Protein AF-A0AA97CRA5-F1 (afdb_monomer_lite)

Sequence (200 aa):
MSARRLAVLILLVALLAVSACGSSKLASIADEPRTAGTTIAAAGAASSSSETAAPDPTTSTPTSTSSSSAAPACGVDLDAAQVRHAMSNLDLMFDWKAEDGNYDPCARFSWASAVPENAAGRDYPTAVLLFVKGISARAAAKCAVPSEVTDSNANSVTVAYPITPEQRDMKVNVTYTLTDAGSITQDGDVPKPLLEAAGC

pLDDT: mean 75.97, std 23.51, range [33.06, 98.62]

InterPro domains:
  IPR025971 LppP/LprE lipoprotein [PF14041] (102-166)

Structure (mmCIF, N/CA/C/O backbone):
data_AF-A0AA97CRA5-F1
#
_entry.id   AF-A0AA97CRA5-F1
#
loop_
_atom_site.group_PDB
_atom_site.id
_atom_site.type_symbol
_atom_site.label_atom_id
_atom_site.label_alt_id
_atom_site.label_comp_id
_atom_site.label_asym_id
_atom_site.label_entity_id
_atom_site.label_seq_id
_atom_site.pdbx_PDB_ins_code
_atom_site.Cartn_x
_atom_site.Cartn_y
_atom_site.Cartn_z
_atom_site.occupancy
_atom_site.B_iso_or_equiv
_atom_site.auth_seq_id
_atom_site.auth_comp_id
_atom_site.auth_asym_id
_atom_site.auth_atom_id
_atom_site.pdbx_PDB_model_num
ATOM 1 N N . MET A 1 1 ? 28.685 21.899 -27.277 1.00 49.75 1 MET A N 1
ATOM 2 C CA . MET A 1 1 ? 27.802 22.300 -26.158 1.00 49.75 1 MET A CA 1
ATOM 3 C C . MET A 1 1 ? 27.166 23.632 -26.516 1.00 49.75 1 MET A C 1
ATOM 5 O O . MET A 1 1 ? 27.882 24.598 -26.722 1.00 49.75 1 MET A O 1
ATOM 9 N N . SER A 1 2 ? 25.851 23.638 -26.743 1.00 45.91 2 SER A N 1
ATOM 10 C CA . SER A 1 2 ? 25.139 24.758 -27.374 1.00 45.91 2 SER A CA 1
ATOM 11 C C . SER A 1 2 ? 24.727 25.820 -26.346 1.00 45.91 2 SER A C 1
ATOM 13 O O . SER A 1 2 ? 24.244 25.478 -25.265 1.00 45.91 2 SER A O 1
ATOM 15 N N . ALA A 1 3 ? 24.889 27.098 -26.709 1.00 50.38 3 ALA A N 1
ATOM 16 C CA . ALA A 1 3 ? 24.696 28.305 -25.891 1.00 50.38 3 ALA A CA 1
ATOM 17 C C . ALA A 1 3 ? 23.301 28.462 -25.245 1.00 50.38 3 ALA A C 1
ATOM 19 O O . ALA A 1 3 ? 23.093 29.334 -24.407 1.00 50.38 3 ALA A O 1
ATOM 20 N N . ARG A 1 4 ? 22.346 27.582 -25.569 1.00 45.28 4 ARG A N 1
ATOM 21 C CA . ARG A 1 4 ? 21.009 27.542 -24.957 1.00 45.28 4 ARG A CA 1
ATOM 22 C C . ARG A 1 4 ? 20.993 27.017 -23.516 1.00 45.28 4 ARG A C 1
ATOM 24 O O . ARG A 1 4 ? 20.025 27.260 -22.808 1.00 45.28 4 ARG A O 1
ATOM 31 N N . ARG A 1 5 ? 22.048 26.327 -23.059 1.00 48.66 5 ARG A N 1
ATOM 32 C CA . ARG A 1 5 ? 22.110 25.774 -21.689 1.00 48.66 5 ARG A CA 1
ATOM 33 C C . ARG A 1 5 ? 22.487 26.794 -20.606 1.00 48.66 5 ARG A C 1
ATOM 35 O O . ARG A 1 5 ? 22.281 26.503 -19.436 1.00 48.66 5 ARG A O 1
ATOM 42 N N . LEU A 1 6 ? 22.996 27.975 -20.971 1.00 46.44 6 LEU A N 1
ATOM 43 C CA . LEU A 1 6 ? 23.445 28.975 -19.990 1.00 46.44 6 LEU A CA 1
ATOM 44 C C . LEU A 1 6 ? 22.323 29.918 -19.510 1.00 46.44 6 LEU A C 1
ATOM 46 O O . LEU A 1 6 ? 22.397 30.439 -18.405 1.00 46.44 6 LEU A O 1
ATOM 50 N N . ALA A 1 7 ? 21.268 30.119 -20.308 1.00 47.69 7 ALA A N 1
ATOM 51 C CA . ALA A 1 7 ? 20.218 31.098 -20.002 1.00 47.69 7 ALA A CA 1
ATOM 52 C C . ALA A 1 7 ? 19.175 30.605 -18.979 1.00 47.69 7 ALA A C 1
ATOM 54 O O . ALA A 1 7 ? 18.585 31.412 -18.268 1.00 47.69 7 ALA A O 1
ATOM 55 N N . VAL A 1 8 ? 18.961 29.291 -18.862 1.00 49.38 8 VAL A N 1
ATOM 56 C CA . VAL A 1 8 ? 17.949 28.736 -17.939 1.00 49.38 8 VAL A CA 1
ATOM 57 C C . VAL A 1 8 ? 18.456 28.705 -16.491 1.00 49.38 8 VAL A C 1
ATOM 59 O O . VAL A 1 8 ? 17.665 28.792 -15.557 1.00 49.38 8 VAL A O 1
ATOM 62 N N . LEU A 1 9 ? 19.777 28.670 -16.288 1.00 44.62 9 LEU A N 1
ATOM 63 C CA . LEU A 1 9 ? 20.374 28.580 -14.953 1.00 44.62 9 LEU A CA 1
ATOM 64 C C . LEU A 1 9 ? 20.321 29.903 -14.166 1.00 44.62 9 LEU A C 1
ATOM 66 O O . LEU A 1 9 ? 20.419 29.887 -12.944 1.00 44.62 9 LEU A O 1
ATOM 70 N N . ILE A 1 10 ? 20.119 31.040 -14.842 1.00 48.91 10 ILE A N 1
ATOM 71 C CA . ILE A 1 10 ? 20.039 32.362 -14.195 1.00 48.91 10 ILE A CA 1
ATOM 72 C C . ILE A 1 10 ? 18.623 32.648 -13.662 1.00 48.91 10 ILE A C 1
ATOM 74 O O . ILE A 1 10 ? 18.473 33.400 -12.703 1.00 48.91 10 ILE A O 1
ATOM 78 N N . LEU A 1 11 ? 17.580 32.003 -14.201 1.00 41.53 11 LEU A N 1
ATOM 79 C CA . LEU A 1 11 ? 16.202 32.247 -13.756 1.00 41.53 11 LEU A CA 1
ATOM 80 C C . LEU A 1 11 ? 15.837 31.510 -12.449 1.00 41.53 11 LEU A C 1
ATOM 82 O O . LEU A 1 11 ? 14.875 31.887 -11.789 1.00 41.53 11 LEU A O 1
ATOM 86 N N . LEU A 1 12 ? 16.603 30.488 -12.046 1.00 43.09 12 LEU A N 1
ATOM 87 C CA . LEU A 1 12 ? 16.281 29.650 -10.879 1.00 43.09 12 LEU A CA 1
ATOM 88 C C . LEU A 1 12 ? 16.889 30.137 -9.550 1.00 43.09 12 LEU A C 1
ATOM 90 O O . LEU A 1 12 ? 16.508 29.646 -8.494 1.00 43.09 12 LEU A O 1
ATOM 94 N N . VAL A 1 13 ? 17.794 31.122 -9.575 1.00 47.50 13 VAL A N 1
ATOM 95 C CA . VAL A 1 13 ? 18.471 31.635 -8.362 1.00 47.50 13 VAL A CA 1
ATOM 96 C C . VAL A 1 13 ? 17.731 32.831 -7.732 1.00 47.50 13 VAL A C 1
ATOM 98 O O . VAL A 1 13 ? 18.009 33.208 -6.598 1.00 47.50 13 VAL A O 1
ATOM 101 N N . ALA A 1 14 ? 16.730 33.404 -8.409 1.00 43.41 14 ALA A N 1
ATOM 102 C CA . ALA A 1 14 ? 16.063 34.636 -7.968 1.00 43.41 14 ALA A CA 1
ATOM 103 C C . ALA A 1 14 ? 14.795 34.447 -7.101 1.00 43.41 14 ALA A C 1
ATOM 105 O O . ALA A 1 14 ? 14.185 35.440 -6.716 1.00 43.41 14 ALA A O 1
ATOM 106 N N . LEU A 1 15 ? 14.388 33.216 -6.764 1.00 44.59 15 LEU A N 1
ATOM 107 C CA . LEU A 1 15 ? 13.142 32.951 -6.012 1.00 44.59 15 LEU A CA 1
ATOM 108 C C . LEU A 1 15 ? 13.344 32.464 -4.562 1.00 44.59 15 LEU A C 1
ATOM 110 O O . LEU A 1 15 ? 12.380 32.095 -3.902 1.00 44.59 15 LEU A O 1
ATOM 114 N N . LEU A 1 16 ? 14.571 32.509 -4.033 1.00 47.19 16 LEU A N 1
ATOM 115 C CA . LEU A 1 16 ? 14.928 31.976 -2.705 1.00 47.19 16 LEU A CA 1
ATOM 116 C C . LEU A 1 16 ? 15.010 33.017 -1.565 1.00 47.19 16 LEU A C 1
ATOM 118 O O . LEU A 1 16 ? 15.662 32.758 -0.558 1.00 47.19 16 LEU A O 1
ATOM 122 N N . ALA A 1 17 ? 14.371 34.189 -1.670 1.00 53.25 17 ALA A N 1
ATOM 123 C CA . ALA A 1 17 ? 14.590 35.269 -0.692 1.00 53.25 17 ALA A CA 1
ATOM 124 C C . ALA A 1 17 ? 13.333 36.008 -0.196 1.00 53.25 17 ALA A C 1
ATOM 126 O O . ALA A 1 17 ? 13.319 37.230 -0.188 1.00 53.25 17 ALA A O 1
ATOM 127 N N . VAL A 1 18 ? 12.300 35.298 0.266 1.00 52.72 18 VAL A N 1
ATOM 128 C CA . VAL A 1 18 ? 11.235 35.805 1.167 1.00 52.72 18 VAL A CA 1
ATOM 129 C C . VAL A 1 18 ? 10.703 34.541 1.864 1.00 52.72 18 VAL A C 1
ATOM 131 O O . VAL A 1 18 ? 10.288 33.629 1.170 1.00 52.72 18 VAL A O 1
ATOM 134 N N . SER A 1 19 ? 10.776 34.277 3.167 1.00 48.97 19 SER A N 1
ATOM 135 C CA . SER A 1 19 ? 10.510 35.095 4.349 1.00 48.97 19 SER A CA 1
ATOM 136 C C . SER A 1 19 ? 10.900 34.287 5.595 1.00 48.97 19 SER A C 1
ATOM 138 O O . SER A 1 19 ? 10.361 33.204 5.812 1.00 48.97 19 SER A O 1
ATOM 140 N N . ALA A 1 20 ? 11.768 34.827 6.449 1.00 39.94 20 ALA A N 1
ATOM 141 C CA . ALA A 1 20 ? 11.929 34.356 7.825 1.00 39.94 20 ALA A CA 1
ATOM 142 C C . ALA A 1 20 ? 12.240 35.553 8.731 1.00 39.94 20 ALA A C 1
ATOM 144 O O . ALA A 1 20 ? 13.379 35.815 9.104 1.00 39.94 20 ALA A O 1
ATOM 145 N N . CYS A 1 21 ? 11.198 36.322 9.037 1.00 42.97 21 CYS A N 1
ATOM 146 C CA . CYS A 1 21 ? 11.196 37.310 10.106 1.00 42.97 21 CYS A CA 1
ATOM 147 C C . CYS A 1 21 ? 9.894 37.102 10.879 1.00 42.97 21 CYS A C 1
ATOM 149 O O . CYS A 1 21 ? 8.818 37.156 10.286 1.00 42.97 21 CYS A O 1
ATOM 151 N N . GLY A 1 22 ? 9.986 36.794 12.170 1.00 35.19 22 GLY A N 1
ATOM 152 C CA . GLY A 1 22 ? 8.804 36.502 12.974 1.00 35.19 22 GLY A CA 1
ATOM 153 C C . GLY A 1 22 ? 9.129 35.953 14.352 1.00 35.19 22 GLY A C 1
ATOM 154 O O . GLY A 1 22 ? 8.715 34.855 14.699 1.00 35.19 22 GLY A O 1
ATOM 155 N N . SER A 1 23 ? 9.892 36.716 15.132 1.00 44.50 23 SER A N 1
ATOM 156 C CA . SER A 1 23 ? 10.053 36.508 16.569 1.00 44.50 23 SER A CA 1
ATOM 157 C C . SER A 1 23 ? 8.695 36.548 17.275 1.00 44.50 23 SER A C 1
ATOM 159 O O . SER A 1 23 ? 7.944 37.510 17.124 1.00 44.50 23 SER A O 1
ATOM 161 N N . SER A 1 24 ? 8.417 35.576 18.138 1.00 45.41 24 SER A N 1
ATOM 162 C CA . SER A 1 24 ? 7.560 35.792 19.304 1.00 45.41 24 SER A CA 1
ATOM 163 C C . SER A 1 24 ? 8.189 35.120 20.515 1.00 45.41 24 SER A C 1
ATOM 165 O O . SER A 1 24 ? 8.503 33.935 20.530 1.00 45.41 24 SER A O 1
ATOM 167 N N . LYS A 1 25 ? 8.458 35.984 21.486 1.00 41.94 25 LYS A N 1
ATOM 168 C CA . LYS A 1 25 ? 9.054 35.772 22.800 1.00 41.94 25 LYS A CA 1
ATOM 169 C C . LYS A 1 25 ? 7.910 35.814 23.820 1.00 41.94 25 LYS A C 1
ATOM 171 O O . LYS A 1 25 ? 6.917 36.477 23.534 1.00 41.94 25 LYS A O 1
ATOM 176 N N . LEU A 1 26 ? 8.165 35.263 25.016 1.00 38.28 26 LEU A N 1
ATOM 177 C CA . LEU A 1 26 ? 7.375 35.273 26.273 1.00 38.28 26 LEU A CA 1
ATOM 178 C C . LEU A 1 26 ? 6.573 33.978 26.487 1.00 38.28 26 LEU A C 1
ATOM 180 O O . LEU A 1 26 ? 5.901 33.525 25.577 1.00 38.28 26 LEU A O 1
ATOM 184 N N . ALA A 1 27 ? 6.551 33.336 27.654 1.00 35.72 27 ALA A N 1
ATOM 185 C CA . ALA A 1 27 ? 7.233 33.501 28.940 1.00 35.72 27 ALA A CA 1
ATOM 186 C C . ALA A 1 27 ? 6.999 32.177 29.712 1.00 35.72 27 ALA A C 1
ATOM 188 O O . ALA A 1 27 ? 5.946 31.569 29.570 1.00 35.72 27 ALA A O 1
ATOM 189 N N . SER A 1 28 ? 8.028 31.617 30.352 1.00 37.97 28 SER A N 1
ATOM 190 C CA . SER A 1 28 ? 8.161 31.533 31.819 1.00 37.97 28 SER A CA 1
ATOM 191 C C . SER A 1 28 ? 6.973 30.900 32.551 1.00 37.97 28 SER A C 1
ATOM 193 O O . SER A 1 28 ? 5.942 31.546 32.655 1.00 37.97 28 SER A O 1
ATOM 195 N N . ILE A 1 29 ? 7.188 29.730 33.164 1.00 41.28 29 ILE A N 1
ATOM 196 C CA . ILE A 1 29 ? 6.946 29.455 34.594 1.00 41.28 29 ILE A CA 1
ATOM 197 C C . ILE A 1 29 ? 7.838 28.256 34.964 1.00 41.28 29 ILE A C 1
ATOM 199 O O . ILE A 1 29 ? 7.726 27.175 34.390 1.00 41.28 29 ILE A O 1
ATOM 203 N N . ALA A 1 30 ? 8.769 28.500 35.882 1.00 42.00 30 ALA A N 1
ATOM 204 C CA . ALA A 1 30 ? 9.434 27.481 36.681 1.00 42.00 30 ALA A CA 1
ATOM 205 C C . ALA A 1 30 ? 8.468 27.003 37.775 1.00 42.00 30 ALA A C 1
ATOM 207 O O . ALA A 1 30 ? 7.715 27.840 38.261 1.00 42.00 30 ALA A O 1
ATOM 208 N N . ASP A 1 31 ? 8.489 25.717 38.136 1.00 33.06 31 ASP A N 1
ATOM 209 C CA . ASP A 1 31 ? 8.664 25.231 39.521 1.00 33.06 31 ASP A CA 1
ATOM 210 C C . ASP A 1 31 ? 8.489 23.695 39.571 1.00 33.06 31 ASP A C 1
ATOM 212 O O . ASP A 1 31 ? 7.422 23.155 39.290 1.00 33.06 31 ASP A O 1
ATOM 216 N N . GLU A 1 32 ? 9.550 22.987 39.943 1.00 39.00 32 GLU A N 1
ATOM 217 C CA . GLU A 1 32 ? 9.489 21.794 40.803 1.00 39.00 32 GLU A CA 1
ATOM 218 C C . GLU A 1 32 ? 9.947 22.299 42.193 1.00 39.00 32 GLU A C 1
ATOM 220 O O . GLU A 1 32 ? 10.780 23.213 42.184 1.00 39.00 32 GLU A O 1
ATOM 225 N N . PRO A 1 33 ? 9.572 21.729 43.370 1.00 49.28 33 PRO A N 1
ATOM 226 C CA . PRO A 1 33 ? 9.268 20.309 43.593 1.00 49.28 33 PRO A CA 1
ATOM 227 C C . PRO A 1 33 ? 8.233 19.974 44.718 1.00 49.28 33 PRO A C 1
ATOM 229 O O . PRO A 1 33 ? 7.775 20.814 45.485 1.00 49.28 33 PRO A O 1
ATOM 232 N N . ARG A 1 34 ? 8.047 18.657 44.929 1.00 34.41 34 ARG A N 1
ATOM 233 C CA . ARG A 1 34 ? 7.918 17.962 46.241 1.00 34.41 34 ARG A CA 1
ATOM 234 C C . ARG A 1 34 ? 6.547 17.866 46.969 1.00 34.41 34 ARG A C 1
ATOM 236 O O . ARG A 1 34 ? 6.071 18.814 47.579 1.00 34.41 34 ARG A O 1
ATOM 243 N N . THR A 1 35 ? 6.148 16.603 47.200 1.00 37.78 35 THR A N 1
ATOM 244 C CA . THR A 1 35 ? 5.865 15.960 48.521 1.00 37.78 35 THR A CA 1
ATOM 245 C C . THR A 1 35 ? 4.454 15.390 48.765 1.00 37.78 35 THR A C 1
ATOM 247 O O . THR A 1 35 ? 3.469 16.109 48.809 1.00 37.78 35 THR A O 1
ATOM 250 N N . ALA A 1 36 ? 4.478 14.094 49.113 1.00 39.16 36 ALA A N 1
ATOM 251 C CA . ALA A 1 36 ? 3.619 13.326 50.027 1.00 39.16 36 ALA A CA 1
ATOM 252 C C . ALA A 1 36 ? 2.168 12.968 49.657 1.00 39.16 36 ALA A C 1
ATOM 254 O O . ALA A 1 36 ? 1.252 13.772 49.740 1.00 39.16 36 ALA A O 1
ATOM 255 N N . GLY A 1 37 ? 1.974 11.648 49.540 1.00 37.47 37 GLY A N 1
ATOM 256 C CA . GLY A 1 37 ? 1.208 10.909 50.546 1.00 37.47 37 GLY A CA 1
ATOM 257 C C . GLY A 1 37 ? -0.212 10.523 50.148 1.00 37.47 37 GLY A C 1
ATOM 258 O O . GLY A 1 37 ? -1.089 11.371 50.055 1.00 37.47 37 GLY A O 1
ATOM 259 N N . THR A 1 38 ? -0.472 9.220 50.033 1.00 48.25 38 THR A N 1
ATOM 260 C CA . THR A 1 38 ? -1.308 8.472 50.996 1.00 48.25 38 THR A CA 1
ATOM 261 C C . THR A 1 38 ? -1.468 7.033 50.506 1.00 48.25 38 THR A C 1
ATOM 263 O O . THR A 1 38 ? -2.015 6.758 49.443 1.00 48.25 38 THR A O 1
ATOM 266 N N . THR A 1 39 ? -0.959 6.113 51.315 1.00 49.41 39 THR A N 1
ATOM 267 C CA . THR A 1 39 ? -1.264 4.684 51.325 1.00 49.41 39 THR A CA 1
ATOM 268 C C . THR A 1 39 ? -2.735 4.458 51.664 1.00 49.41 39 THR A C 1
ATOM 270 O O . THR A 1 39 ? -3.212 4.976 52.670 1.00 49.41 39 THR A O 1
ATOM 273 N N . ILE A 1 40 ? -3.419 3.584 50.922 1.00 55.41 40 ILE A N 1
ATOM 274 C CA . ILE A 1 40 ? -4.526 2.797 51.477 1.00 55.41 40 ILE A CA 1
ATOM 275 C C . ILE A 1 40 ? -4.353 1.358 50.997 1.00 55.41 40 ILE A C 1
ATOM 277 O O . ILE A 1 40 ? -4.445 1.062 49.808 1.00 55.41 40 ILE A O 1
ATOM 281 N N . ALA A 1 41 ? -4.057 0.477 51.947 1.00 42.41 41 ALA A N 1
ATOM 282 C CA . ALA A 1 41 ? -4.201 -0.959 51.796 1.00 42.41 41 ALA A CA 1
ATOM 283 C C . ALA A 1 41 ? -5.660 -1.338 52.081 1.00 42.41 41 ALA A C 1
ATOM 285 O O . ALA A 1 41 ? -6.248 -0.832 53.036 1.00 42.41 41 ALA A O 1
ATOM 286 N N . ALA A 1 42 ? -6.209 -2.281 51.318 1.00 43.31 42 ALA A N 1
ATOM 287 C CA . ALA A 1 42 ? -7.336 -3.092 51.759 1.00 43.31 42 ALA A CA 1
ATOM 288 C C . ALA A 1 42 ? -6.965 -4.564 51.567 1.00 43.31 42 ALA A C 1
ATOM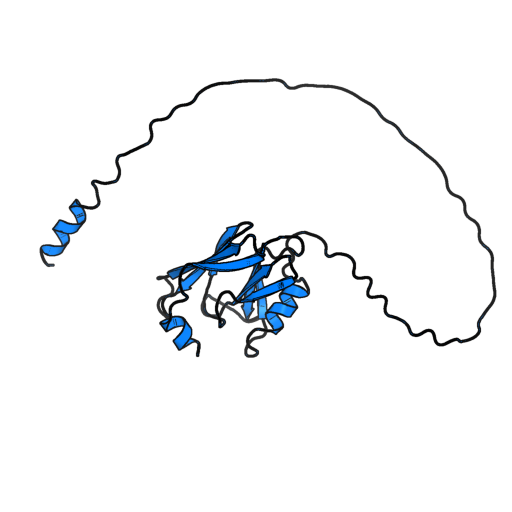 290 O O . ALA A 1 42 ? -6.670 -5.018 50.463 1.00 43.31 42 ALA A O 1
ATOM 291 N N . ALA A 1 43 ? -6.914 -5.263 52.694 1.00 41.31 43 ALA A N 1
ATOM 292 C CA . ALA A 1 43 ? -6.699 -6.688 52.822 1.00 41.31 43 ALA A CA 1
ATOM 293 C C . ALA A 1 43 ? -8.040 -7.442 52.845 1.00 41.31 43 ALA A C 1
ATOM 295 O O . ALA A 1 43 ? -9.057 -6.886 53.255 1.00 41.31 43 ALA A O 1
ATOM 296 N N . GLY A 1 44 ? -7.972 -8.740 52.534 1.00 34.06 44 GLY A N 1
ATOM 297 C CA . GLY A 1 44 ? -8.944 -9.763 52.941 1.00 34.06 44 GLY A CA 1
ATOM 298 C C . GLY A 1 44 ? -9.954 -10.155 51.857 1.00 34.06 44 GLY A C 1
ATOM 299 O O . GLY A 1 44 ? -10.416 -9.317 51.101 1.00 34.06 44 GLY A O 1
ATOM 300 N N . ALA A 1 45 ? -10.372 -11.409 51.723 1.00 37.19 45 ALA A N 1
ATOM 301 C CA . ALA A 1 45 ? -9.993 -12.648 52.389 1.00 37.19 45 ALA A CA 1
ATOM 302 C C . ALA A 1 45 ? -10.505 -13.817 51.526 1.00 37.19 45 ALA A C 1
ATOM 304 O O . ALA A 1 45 ? -11.460 -13.675 50.765 1.00 37.19 45 ALA A O 1
ATOM 305 N N . ALA A 1 46 ? -9.855 -14.968 51.665 1.00 47.22 46 ALA A N 1
ATOM 306 C CA . ALA A 1 46 ? -10.254 -16.232 51.069 1.00 47.22 46 ALA A CA 1
ATOM 307 C C . ALA A 1 46 ? -11.571 -16.774 51.655 1.00 47.22 46 ALA A C 1
ATOM 309 O O . ALA A 1 46 ? -11.904 -16.515 52.811 1.00 47.22 46 ALA A O 1
ATOM 310 N N . SER A 1 47 ? -12.247 -17.638 50.896 1.00 37.62 47 SER A N 1
ATOM 311 C CA . SER A 1 47 ? -12.997 -18.771 51.447 1.00 37.62 47 SER A CA 1
ATOM 312 C C . SER A 1 47 ? -13.041 -19.915 50.436 1.00 37.62 47 SER A C 1
ATOM 314 O O . SER A 1 47 ? -13.588 -19.788 49.344 1.00 37.62 47 SER A O 1
ATOM 316 N N . SER A 1 48 ? -12.424 -21.026 50.830 1.00 41.22 48 SER A N 1
ATOM 317 C CA . SER A 1 48 ? -12.613 -22.365 50.276 1.00 41.22 48 SER A CA 1
ATOM 318 C C . SER A 1 48 ? -13.952 -22.939 50.745 1.00 41.22 48 SER A C 1
ATOM 320 O O . SER A 1 48 ? -14.352 -22.665 51.876 1.00 41.22 48 SER A O 1
ATOM 322 N N . SER A 1 49 ? -14.571 -23.830 49.967 1.00 40.44 49 SER A N 1
ATOM 323 C CA . SER A 1 49 ? -14.763 -25.245 50.351 1.00 40.44 49 SER A CA 1
ATOM 324 C C . SER A 1 49 ? -15.561 -26.025 49.302 1.00 40.44 49 SER A C 1
ATOM 326 O O . SER A 1 49 ? -16.444 -25.498 48.634 1.00 40.44 49 SER A O 1
ATOM 328 N N . SER A 1 50 ? -15.166 -27.287 49.185 1.00 47.06 50 SER A N 1
ATOM 329 C CA . SER A 1 50 ? -15.597 -28.348 48.278 1.00 47.06 50 SER A CA 1
ATOM 330 C C . SER A 1 50 ? -16.994 -28.905 48.568 1.00 47.06 50 SER A C 1
ATOM 332 O O . SER A 1 50 ? -17.398 -28.939 49.725 1.00 47.06 50 SER A O 1
ATOM 334 N N . GLU A 1 51 ? -17.625 -29.523 47.562 1.00 43.75 51 GLU A N 1
ATOM 335 C CA . GLU A 1 51 ? -18.472 -30.711 47.763 1.00 43.75 51 GLU A CA 1
ATOM 336 C C . GLU A 1 51 ? -18.445 -31.628 46.517 1.00 43.75 51 GLU A C 1
ATOM 338 O O . GLU A 1 51 ? -18.130 -31.186 45.412 1.00 43.75 51 GLU A O 1
ATOM 343 N N . THR A 1 52 ? -18.685 -32.924 46.729 1.00 46.75 52 THR A N 1
ATOM 344 C CA . THR A 1 52 ? -18.214 -34.083 45.944 1.00 46.75 52 THR A CA 1
ATOM 345 C C . THR A 1 52 ? -19.370 -34.920 45.353 1.00 46.75 52 THR A C 1
ATOM 347 O O . THR A 1 52 ? -20.315 -35.204 46.076 1.00 46.75 52 THR A O 1
ATOM 350 N N . ALA A 1 53 ? -19.168 -35.429 44.115 1.00 42.12 53 ALA A N 1
ATOM 351 C CA . ALA A 1 53 ? -19.766 -36.605 43.411 1.00 42.12 53 ALA A CA 1
ATOM 352 C C . ALA A 1 53 ? -21.262 -36.550 42.977 1.00 42.12 53 ALA A C 1
ATOM 354 O O . ALA A 1 53 ? -22.080 -35.977 43.675 1.00 42.12 53 ALA A O 1
ATOM 355 N N . ALA A 1 54 ? -21.744 -37.128 41.855 1.00 45.34 54 ALA A N 1
ATOM 356 C CA . ALA A 1 54 ? -21.355 -38.306 41.045 1.00 45.34 54 ALA A CA 1
ATOM 357 C C . ALA A 1 54 ? -21.999 -38.250 39.597 1.00 45.34 54 ALA A C 1
ATOM 359 O O . ALA A 1 54 ? -22.609 -37.230 39.285 1.00 45.34 54 ALA A O 1
ATOM 360 N N . PRO A 1 55 ? -21.869 -39.269 38.701 1.00 51.09 55 PRO A N 1
ATOM 361 C CA . PRO A 1 55 ? -21.717 -39.102 37.235 1.00 51.09 55 PRO A CA 1
ATOM 362 C C . PRO A 1 55 ? -22.972 -39.212 36.326 1.00 51.09 55 PRO A C 1
ATOM 364 O O . PRO A 1 55 ? -23.978 -39.799 36.707 1.00 51.09 55 PRO A O 1
ATOM 367 N N . ASP A 1 56 ? -22.795 -38.678 35.101 1.00 46.53 56 ASP A N 1
ATOM 368 C CA . ASP A 1 56 ? -23.429 -38.893 33.772 1.00 46.53 56 ASP A CA 1
ATOM 369 C C . ASP A 1 56 ? -24.925 -39.257 33.639 1.00 46.53 56 ASP A C 1
ATOM 371 O O . ASP A 1 56 ? -25.397 -40.285 34.124 1.00 46.53 56 ASP A O 1
ATOM 375 N N . PRO A 1 57 ? -25.637 -38.526 32.761 1.00 45.12 57 PRO A N 1
ATOM 376 C CA . PRO A 1 57 ? -26.014 -39.173 31.503 1.00 45.12 57 PRO A CA 1
ATOM 377 C C . PRO A 1 57 ? -25.493 -38.439 30.262 1.00 45.12 57 PRO A C 1
ATOM 379 O O . PRO A 1 57 ? -25.679 -37.235 30.071 1.00 45.12 57 PRO A O 1
ATOM 382 N N . THR A 1 58 ? -24.914 -39.239 29.373 1.00 54.84 58 THR A N 1
ATOM 383 C CA . THR A 1 58 ? -24.345 -38.876 28.079 1.00 54.84 58 THR A CA 1
ATOM 384 C C . THR A 1 58 ? -25.392 -38.168 27.222 1.00 54.84 58 THR A C 1
ATOM 386 O O . THR A 1 58 ? -26.245 -38.789 26.593 1.00 54.84 58 THR A O 1
ATOM 389 N N . THR A 1 59 ? -25.318 -36.843 27.192 1.00 46.31 59 THR A N 1
ATOM 390 C CA . THR A 1 59 ? -25.989 -36.017 26.192 1.00 46.31 59 THR A CA 1
ATOM 391 C C . THR A 1 59 ? -24.884 -35.432 25.336 1.00 46.31 59 THR A C 1
ATOM 393 O O . THR A 1 59 ? -24.023 -34.716 25.840 1.00 46.31 59 THR A O 1
ATOM 396 N N . SER A 1 60 ? -24.860 -35.789 24.053 1.00 50.91 60 SER A N 1
ATOM 397 C CA . SER A 1 60 ? -23.956 -35.197 23.073 1.00 50.91 60 SER A CA 1
ATOM 398 C C . SER A 1 60 ? -24.295 -33.716 22.922 1.00 50.91 60 SER A C 1
ATOM 400 O O . SER A 1 60 ? -25.094 -33.326 22.075 1.00 50.91 60 SER A O 1
ATOM 402 N N . THR A 1 61 ? -23.719 -32.887 23.785 1.00 46.44 61 THR A N 1
ATOM 403 C CA . THR A 1 61 ? -23.710 -31.442 23.621 1.00 46.44 61 THR A CA 1
ATOM 404 C C . THR A 1 61 ? -22.958 -31.173 22.322 1.00 46.44 61 THR A C 1
ATOM 406 O O . THR A 1 61 ? -21.808 -31.609 22.206 1.00 46.44 61 THR A O 1
ATOM 409 N N . PRO A 1 62 ? -23.548 -30.500 21.319 1.00 49.03 62 PRO A N 1
ATOM 410 C CA . PRO A 1 62 ? -22.727 -29.937 20.268 1.00 49.03 62 PRO A CA 1
ATOM 411 C C . PRO A 1 62 ? -21.734 -29.024 20.980 1.00 49.03 62 PRO A C 1
ATOM 413 O O . PRO A 1 62 ? -22.133 -28.081 21.665 1.00 49.03 62 PRO A O 1
ATOM 416 N N . THR A 1 63 ? -20.445 -29.337 20.876 1.00 39.66 63 THR A N 1
ATOM 417 C CA . THR A 1 63 ? -19.394 -28.376 21.174 1.00 39.66 63 THR A CA 1
ATOM 418 C C . THR A 1 63 ? -19.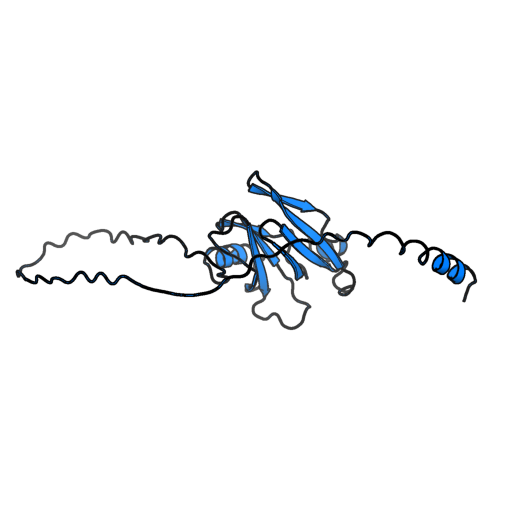586 -27.257 20.165 1.00 39.66 63 THR A C 1
ATOM 420 O O . THR A 1 63 ? -19.013 -27.262 19.079 1.00 39.66 63 THR A O 1
ATOM 423 N N . SER A 1 64 ? -20.462 -26.311 20.495 1.00 50.25 64 SER A N 1
ATOM 424 C CA . SER A 1 64 ? -20.352 -24.963 19.992 1.00 50.25 64 SER A CA 1
ATOM 425 C C . SER A 1 64 ? -18.970 -24.544 20.440 1.00 50.25 64 SER A C 1
ATOM 427 O O . SER A 1 64 ? -18.749 -24.260 21.618 1.00 50.25 64 SER A O 1
ATOM 429 N N . THR A 1 65 ? -18.009 -24.619 19.522 1.00 44.59 65 THR A N 1
ATOM 430 C CA . THR A 1 65 ? -16.772 -23.870 19.633 1.00 44.59 65 THR A CA 1
ATOM 431 C C . THR A 1 65 ? -17.233 -22.436 19.792 1.00 44.59 65 THR A C 1
ATOM 433 O O . THR A 1 65 ? -17.574 -21.763 18.822 1.00 44.59 65 THR A O 1
ATOM 436 N N . SER A 1 66 ? -17.361 -22.007 21.044 1.00 47.97 66 SER A N 1
ATOM 437 C CA . SER A 1 66 ? -17.445 -20.612 21.399 1.00 47.97 66 SER A CA 1
ATOM 438 C C . SER A 1 66 ? -16.121 -20.049 20.932 1.00 47.97 66 SER A C 1
ATOM 440 O O . SER A 1 66 ? -15.132 -20.059 21.663 1.00 47.97 66 SER A O 1
ATOM 442 N N . SER A 1 67 ? -16.086 -19.627 19.670 1.00 52.72 67 SER A N 1
ATOM 443 C CA . SER A 1 67 ? -15.146 -18.640 19.187 1.00 52.72 67 SER A CA 1
ATOM 444 C C . SER A 1 67 ? -15.419 -17.426 20.053 1.00 52.72 67 SER A C 1
ATOM 446 O O . SER A 1 67 ? -16.263 -16.590 19.738 1.00 52.72 67 SER A O 1
ATOM 448 N N . SER A 1 68 ? -14.793 -17.405 21.229 1.00 44.53 68 SER A N 1
ATOM 449 C CA . SER A 1 68 ? -14.701 -16.224 22.052 1.00 44.53 68 SER A CA 1
ATOM 450 C C . SER A 1 68 ? -13.924 -15.257 21.183 1.00 44.53 68 SER A C 1
ATOM 452 O O . SER A 1 68 ? -12.701 -15.333 21.082 1.00 44.53 68 SER A O 1
ATOM 454 N N . SER A 1 69 ? -14.665 -14.450 20.427 1.00 56.28 69 SER A N 1
ATOM 455 C CA . SER A 1 69 ? -14.133 -13.351 19.647 1.00 56.28 69 SER A CA 1
ATOM 456 C C . SER A 1 69 ? -13.690 -12.315 20.666 1.00 56.28 69 SER A C 1
ATOM 458 O O . SER A 1 69 ? -14.388 -11.333 20.915 1.00 56.28 69 SER A O 1
ATOM 460 N N . ALA A 1 70 ? -12.567 -12.591 21.330 1.00 68.50 70 ALA A N 1
ATOM 461 C CA . ALA A 1 70 ? -11.860 -11.598 22.104 1.00 68.50 70 ALA A CA 1
ATOM 462 C C . ALA A 1 70 ? -11.660 -10.400 21.176 1.00 68.50 70 ALA A C 1
ATOM 464 O O . ALA A 1 70 ? -11.251 -10.565 20.023 1.00 68.50 70 ALA A O 1
ATOM 465 N N . ALA A 1 71 ? -12.037 -9.213 21.651 1.00 71.44 71 ALA A N 1
ATOM 466 C CA . ALA A 1 71 ? -11.787 -7.997 20.900 1.00 71.44 71 ALA A CA 1
ATOM 467 C C . ALA A 1 71 ? -10.288 -7.947 20.554 1.00 71.44 71 ALA A C 1
ATOM 469 O O . ALA A 1 71 ? -9.468 -8.279 21.419 1.00 71.44 71 ALA A O 1
ATOM 470 N N . PRO A 1 72 ? -9.924 -7.598 19.309 1.00 77.31 72 PRO A N 1
ATOM 471 C CA . PRO A 1 72 ? -8.524 -7.533 18.931 1.00 77.31 72 PRO A CA 1
ATOM 472 C C . PRO A 1 72 ? -7.803 -6.518 19.823 1.00 77.31 72 PRO A C 1
ATOM 474 O O . PRO A 1 72 ? -8.354 -5.467 20.158 1.00 77.31 72 PRO A O 1
ATOM 477 N N . ALA A 1 73 ? -6.581 -6.853 20.235 1.00 87.06 73 ALA A N 1
ATOM 478 C CA . ALA A 1 73 ? -5.736 -5.914 20.955 1.00 87.06 73 ALA A CA 1
ATOM 479 C C . ALA A 1 73 ? -5.344 -4.770 20.011 1.00 87.06 73 ALA A C 1
ATOM 481 O O . ALA A 1 73 ? -4.978 -5.016 18.865 1.00 87.06 73 ALA A O 1
ATOM 482 N N . CYS A 1 74 ? -5.439 -3.531 20.489 1.00 93.06 74 CYS A N 1
ATOM 483 C CA . CYS A 1 74 ? -4.994 -2.369 19.726 1.00 93.06 74 CYS A CA 1
ATOM 484 C C . CYS A 1 74 ? -3.465 -2.305 19.676 1.00 93.06 74 CYS A C 1
ATOM 486 O O . CYS A 1 74 ? -2.797 -2.653 20.654 1.00 93.06 74 CYS A O 1
ATOM 488 N N . GLY A 1 75 ? -2.931 -1.791 18.572 1.00 93.56 75 GLY A N 1
ATOM 489 C CA . GLY A 1 75 ? -1.497 -1.679 18.322 1.00 93.56 75 GLY A CA 1
ATOM 490 C C . GLY A 1 75 ? -1.088 -2.306 16.993 1.00 93.56 75 GLY A C 1
ATOM 491 O O . GLY A 1 75 ? -1.887 -2.965 16.333 1.00 93.56 75 GLY A O 1
ATOM 492 N N . VAL A 1 76 ? 0.165 -2.071 16.598 1.00 96.19 76 VAL A N 1
ATOM 493 C CA . VAL A 1 76 ? 0.685 -2.569 15.319 1.00 96.19 76 VAL A CA 1
ATOM 494 C C . VAL A 1 76 ? 0.834 -4.092 15.360 1.00 96.19 76 VAL A C 1
ATOM 496 O O . VAL A 1 76 ? 1.552 -4.610 16.214 1.00 96.19 76 VAL A O 1
ATOM 499 N N . ASP A 1 77 ? 0.181 -4.789 14.429 1.00 95.94 77 ASP A N 1
ATOM 500 C CA . ASP A 1 77 ? 0.189 -6.255 14.318 1.00 95.94 77 ASP A CA 1
ATOM 501 C C . ASP A 1 77 ? 0.141 -6.715 12.848 1.00 95.94 77 ASP A C 1
ATOM 503 O O . ASP A 1 77 ? -0.921 -6.968 12.280 1.00 95.94 77 ASP A O 1
ATOM 507 N N . LEU A 1 78 ? 1.302 -6.847 12.207 1.00 95.50 78 LEU A N 1
ATOM 508 C CA . LEU A 1 78 ? 1.381 -7.297 10.811 1.00 95.50 78 LEU A C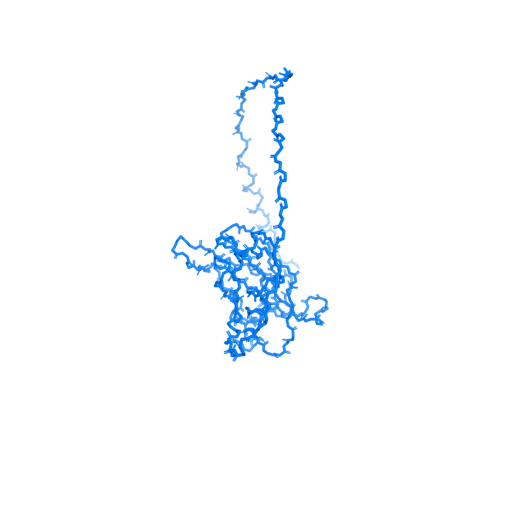A 1
ATOM 509 C C . LEU A 1 78 ? 1.035 -8.789 10.620 1.00 95.50 78 LEU A C 1
ATOM 511 O O . LEU A 1 78 ? 0.748 -9.203 9.497 1.00 95.50 78 LEU A O 1
ATOM 515 N N . ASP A 1 79 ? 0.994 -9.583 11.696 1.00 94.62 79 ASP A N 1
ATOM 516 C CA . ASP A 1 79 ? 0.631 -11.008 11.669 1.00 94.62 79 ASP A CA 1
ATOM 517 C C . ASP A 1 79 ? -0.879 -11.245 11.872 1.00 94.62 79 ASP A C 1
ATOM 519 O O . ASP A 1 79 ? -1.379 -12.384 11.786 1.00 94.62 79 ASP A O 1
ATOM 523 N N . ALA A 1 80 ? -1.632 -10.163 12.101 1.00 93.69 80 ALA A N 1
ATOM 524 C CA . ALA A 1 80 ? -3.068 -10.186 12.301 1.00 93.69 80 ALA A 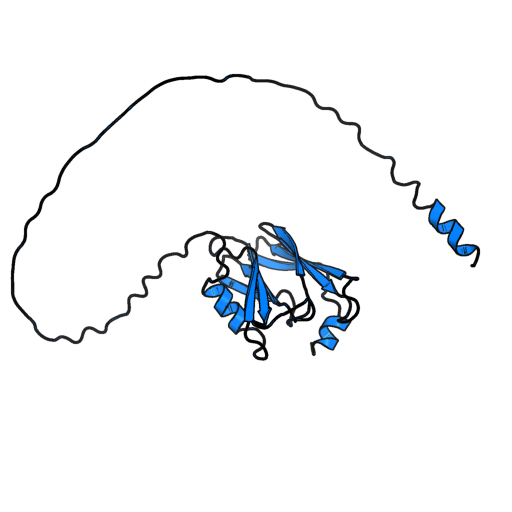CA 1
ATOM 525 C C . ALA A 1 80 ? -3.790 -10.979 11.203 1.00 93.69 80 ALA A C 1
ATOM 527 O O . ALA A 1 80 ? -3.453 -10.948 10.014 1.00 93.69 80 ALA A O 1
ATOM 528 N N . ALA A 1 81 ? -4.857 -11.678 11.599 1.00 93.38 81 ALA A N 1
ATOM 529 C CA . ALA A 1 81 ? -5.641 -12.508 10.686 1.00 93.38 81 ALA A CA 1
ATOM 530 C C . ALA A 1 81 ? -6.181 -11.716 9.484 1.00 93.38 81 ALA A C 1
ATOM 532 O O . ALA A 1 81 ? -6.264 -12.256 8.386 1.00 93.38 81 ALA A O 1
ATOM 533 N N . GLN A 1 82 ? -6.510 -10.439 9.674 1.00 94.94 82 GLN A N 1
ATOM 534 C CA . GLN A 1 82 ? -6.994 -9.550 8.623 1.00 94.94 82 GLN A CA 1
ATOM 535 C C . GLN A 1 82 ? -5.906 -9.205 7.603 1.00 94.94 82 GLN A C 1
ATOM 537 O O . GLN A 1 82 ? -6.210 -9.165 6.413 1.00 94.94 82 GLN A O 1
ATOM 542 N N . VAL A 1 83 ? -4.653 -9.012 8.032 1.00 95.69 83 VAL A N 1
ATOM 543 C CA . VAL A 1 83 ? -3.525 -8.782 7.114 1.00 95.69 83 VAL A CA 1
ATOM 544 C C . VAL A 1 83 ? -3.284 -10.034 6.280 1.00 95.69 83 VAL A C 1
ATOM 546 O O . VAL A 1 83 ? -3.271 -9.967 5.053 1.00 95.69 83 VAL A O 1
ATOM 549 N N . ARG A 1 84 ? -3.226 -11.205 6.924 1.00 94.12 84 ARG A N 1
ATOM 550 C CA . ARG A 1 84 ? -3.096 -12.500 6.233 1.00 94.12 84 ARG A CA 1
ATOM 551 C C . ARG A 1 84 ? -4.249 -12.771 5.272 1.00 94.12 84 ARG A C 1
ATOM 553 O O . ARG A 1 84 ? -4.026 -13.216 4.150 1.00 94.12 84 ARG A O 1
ATOM 560 N N . HIS A 1 85 ? -5.477 -12.465 5.681 1.00 94.44 85 HIS A N 1
ATOM 561 C CA . HIS A 1 85 ? -6.640 -12.607 4.815 1.00 94.44 85 HIS A CA 1
ATOM 562 C C . HIS A 1 85 ? -6.570 -11.661 3.608 1.00 94.44 85 HIS A C 1
ATOM 564 O O . HIS A 1 85 ? -6.804 -12.092 2.481 1.00 94.44 85 HIS A O 1
ATOM 570 N N . ALA A 1 86 ? -6.192 -10.396 3.808 1.00 94.50 86 ALA A N 1
ATOM 571 C CA . ALA A 1 86 ? -6.006 -9.449 2.713 1.00 94.50 86 ALA A CA 1
ATOM 572 C C . ALA A 1 86 ? -4.928 -9.919 1.722 1.00 94.50 86 ALA A C 1
ATOM 574 O O . ALA A 1 86 ? -5.150 -9.848 0.516 1.00 94.50 86 ALA A O 1
ATOM 575 N N . MET A 1 87 ? -3.813 -10.464 2.218 1.00 93.62 87 MET A N 1
ATOM 576 C CA . MET A 1 87 ? -2.758 -11.045 1.382 1.00 93.62 87 MET A CA 1
ATOM 577 C C . MET A 1 87 ? -3.229 -12.281 0.612 1.00 93.62 87 MET A C 1
ATOM 579 O O . MET A 1 87 ? -2.885 -12.429 -0.551 1.00 93.62 87 MET A O 1
ATOM 583 N N . SER A 1 88 ? -4.076 -13.131 1.202 1.00 90.62 88 SER A N 1
ATOM 584 C CA . SER A 1 88 ? -4.634 -14.300 0.498 1.00 90.62 88 SER A CA 1
ATOM 585 C C . SER A 1 88 ? -5.541 -13.944 -0.689 1.00 90.62 88 SER A C 1
ATOM 587 O O . SER A 1 88 ? -5.812 -14.798 -1.527 1.00 90.62 88 SER A O 1
ATOM 589 N N . ASN A 1 89 ? -5.997 -12.688 -0.763 1.00 89.56 89 ASN A N 1
ATOM 590 C CA . ASN A 1 89 ? -6.766 -12.155 -1.888 1.00 89.56 89 ASN A CA 1
ATOM 591 C C . ASN A 1 89 ? -5.882 -11.475 -2.951 1.00 89.56 89 ASN A C 1
ATOM 593 O O . ASN A 1 89 ? -6.412 -10.985 -3.951 1.00 89.56 89 ASN A O 1
ATOM 597 N N . LEU A 1 90 ? -4.565 -11.390 -2.730 1.00 87.62 90 LEU A N 1
ATOM 598 C CA . LEU A 1 90 ? -3.610 -10.977 -3.756 1.00 87.62 90 LEU A CA 1
ATOM 599 C C . LEU A 1 90 ? -3.438 -12.089 -4.798 1.00 87.62 90 LEU A C 1
ATOM 601 O O . LEU A 1 90 ? -3.987 -13.184 -4.680 1.00 87.62 90 LEU A O 1
ATOM 605 N N . ASP A 1 91 ? -2.686 -11.780 -5.849 1.00 78.06 91 ASP A N 1
ATOM 606 C CA . ASP A 1 91 ? -2.390 -12.732 -6.912 1.00 78.06 91 ASP A CA 1
ATOM 607 C C . ASP A 1 91 ? -1.731 -14.021 -6.370 1.00 78.06 91 ASP A C 1
ATOM 609 O O . ASP A 1 91 ? -0.840 -13.965 -5.518 1.00 78.06 91 ASP A O 1
ATOM 613 N N . LEU A 1 92 ? -2.180 -15.177 -6.879 1.00 72.31 92 LEU A N 1
ATOM 614 C CA . LEU A 1 92 ? -1.786 -16.517 -6.420 1.00 72.31 92 LEU A CA 1
ATOM 615 C C . LEU A 1 92 ? -0.399 -16.968 -6.911 1.00 72.31 92 LEU A C 1
ATOM 617 O O . LEU A 1 92 ? 0.029 -18.071 -6.578 1.00 72.31 92 LEU A O 1
ATOM 621 N N . MET A 1 93 ? 0.297 -16.174 -7.730 1.00 79.06 93 MET A N 1
ATOM 622 C CA . MET A 1 93 ? 1.627 -16.522 -8.238 1.00 79.06 93 MET A CA 1
ATOM 623 C C . MET A 1 93 ? 2.711 -16.485 -7.158 1.00 79.06 93 MET A C 1
ATOM 625 O O . MET A 1 93 ? 3.787 -17.047 -7.373 1.00 79.06 93 MET A O 1
ATOM 629 N N . PHE A 1 94 ? 2.452 -15.837 -6.021 1.00 85.06 94 PHE A N 1
ATOM 630 C CA . PHE A 1 94 ? 3.414 -15.689 -4.936 1.00 85.06 94 PHE A CA 1
ATOM 631 C C . PHE A 1 94 ? 2.810 -16.114 -3.604 1.00 85.06 94 PHE A C 1
ATOM 633 O O . PHE A 1 94 ? 1.663 -15.793 -3.294 1.00 85.06 94 PHE A O 1
ATOM 640 N N . ASP A 1 95 ? 3.627 -16.764 -2.782 1.00 91.25 95 ASP A N 1
ATOM 641 C CA . ASP A 1 95 ? 3.377 -16.830 -1.349 1.00 91.25 95 ASP A CA 1
ATOM 642 C C . ASP A 1 95 ? 3.749 -15.467 -0.761 1.00 91.25 95 ASP A C 1
ATOM 644 O O . ASP A 1 95 ? 4.888 -15.023 -0.893 1.00 91.25 95 ASP A O 1
ATOM 648 N N . TRP A 1 96 ? 2.780 -14.766 -0.179 1.00 93.81 96 TRP A N 1
ATOM 649 C CA . TRP A 1 96 ? 2.958 -13.407 0.330 1.00 93.81 96 TRP A CA 1
ATOM 650 C C . TRP A 1 96 ? 3.266 -13.407 1.826 1.00 93.81 96 TRP A C 1
ATOM 652 O O . TRP A 1 96 ? 2.627 -14.117 2.601 1.00 93.81 96 TRP A O 1
ATOM 662 N N . LYS A 1 97 ? 4.165 -12.516 2.245 1.00 94.75 97 LYS A N 1
ATOM 663 C CA . LYS A 1 97 ? 4.375 -12.143 3.647 1.00 94.75 97 LYS A CA 1
ATOM 664 C C . LYS A 1 97 ? 4.226 -10.642 3.825 1.00 94.75 97 LYS A C 1
ATOM 666 O O . LYS A 1 97 ? 4.543 -9.876 2.913 1.00 94.75 97 LYS A O 1
ATOM 671 N N . ALA A 1 98 ? 3.798 -10.228 5.013 1.00 95.44 98 ALA A N 1
ATOM 672 C CA . ALA A 1 98 ? 3.882 -8.830 5.399 1.00 95.44 98 ALA A CA 1
ATOM 673 C C . ALA A 1 98 ? 5.360 -8.443 5.570 1.00 95.44 98 ALA A C 1
ATOM 675 O O . ALA A 1 98 ? 6.160 -9.234 6.074 1.00 95.44 98 ALA A O 1
ATOM 676 N N . GLU A 1 99 ? 5.726 -7.247 5.122 1.00 94.00 99 GLU A N 1
ATOM 677 C CA . GLU A 1 99 ? 7.100 -6.739 5.205 1.00 94.00 99 GLU A CA 1
ATOM 678 C C . GLU A 1 99 ? 7.199 -5.536 6.139 1.00 94.00 99 GLU A C 1
ATOM 680 O O . GLU A 1 99 ? 8.069 -5.496 7.005 1.00 94.00 99 GLU A O 1
ATOM 685 N N . ASP A 1 100 ? 6.302 -4.572 5.965 1.00 95.50 100 ASP A N 1
ATOM 686 C CA . ASP A 1 100 ? 6.278 -3.324 6.713 1.00 95.50 100 ASP A CA 1
ATOM 687 C C . ASP A 1 100 ? 4.833 -2.838 6.868 1.00 95.50 100 ASP A C 1
ATOM 689 O O . ASP A 1 100 ? 3.901 -3.354 6.243 1.00 95.50 100 ASP A O 1
ATOM 693 N N . GLY A 1 101 ? 4.628 -1.844 7.719 1.00 96.62 101 GLY A N 1
ATOM 694 C CA . GLY A 1 101 ? 3.342 -1.201 7.892 1.00 96.62 101 GLY A CA 1
ATOM 695 C C . GLY A 1 101 ? 3.046 -0.796 9.317 1.00 96.62 101 GLY A C 1
ATOM 696 O O . GLY A 1 101 ? 3.827 -0.969 10.250 1.00 96.62 101 GLY A O 1
ATOM 697 N N . ASN A 1 102 ? 1.847 -0.260 9.478 1.00 97.12 102 ASN A N 1
ATOM 698 C CA . ASN A 1 102 ? 1.305 0.157 10.758 1.00 97.12 102 ASN A CA 1
ATOM 699 C C . ASN A 1 102 ? -0.098 -0.412 10.989 1.00 97.12 102 ASN A C 1
ATOM 701 O O . ASN A 1 102 ? -0.889 0.223 11.688 1.00 97.12 102 ASN A O 1
ATOM 705 N N . TYR A 1 103 ? -0.425 -1.557 10.369 1.00 97.62 103 TYR A N 1
ATOM 706 C CA . TYR A 1 103 ? -1.720 -2.206 10.551 1.00 97.62 103 TYR A CA 1
ATOM 707 C C . TYR A 1 103 ? -2.048 -2.288 12.039 1.00 97.62 103 TYR A C 1
ATOM 709 O O . TYR A 1 103 ? -1.330 -2.923 12.803 1.00 97.62 103 TYR A O 1
ATOM 717 N N . ASP A 1 104 ? -3.146 -1.648 12.420 1.00 96.69 104 ASP A N 1
ATOM 718 C CA . ASP A 1 104 ? -3.689 -1.649 13.770 1.00 96.69 104 ASP A CA 1
ATOM 719 C C . ASP A 1 104 ? -5.202 -1.884 13.655 1.00 96.69 104 ASP A C 1
ATOM 721 O O . ASP A 1 104 ? -5.885 -1.123 12.948 1.00 96.69 104 ASP A O 1
ATOM 725 N N . PRO A 1 105 ? -5.744 -2.926 14.314 1.00 95.38 105 PRO A N 1
ATOM 726 C CA . PRO A 1 105 ? -7.162 -3.260 14.246 1.00 95.38 105 PRO A CA 1
ATOM 727 C C . PRO A 1 105 ? -8.070 -2.175 14.850 1.00 95.38 105 PRO A C 1
ATOM 729 O O . PRO A 1 105 ? -9.258 -2.119 14.534 1.00 95.38 105 PRO A O 1
ATOM 732 N N . CYS A 1 106 ? -7.529 -1.303 15.702 1.00 94.94 106 CYS A N 1
ATOM 733 C CA . CYS A 1 106 ? -8.245 -0.198 16.330 1.00 94.94 106 CYS A CA 1
ATOM 734 C C . CYS A 1 106 ? -8.057 1.137 15.598 1.00 94.94 106 CYS A C 1
ATOM 736 O O . CYS A 1 106 ? -8.803 2.088 15.853 1.00 94.94 106 CYS A O 1
ATOM 738 N N . ALA A 1 107 ? -7.084 1.233 14.688 1.00 95.50 107 ALA A N 1
ATOM 739 C CA . ALA A 1 107 ? -6.852 2.453 13.936 1.00 95.50 107 ALA A CA 1
ATOM 740 C C . ALA A 1 107 ? -7.958 2.685 12.904 1.00 95.50 107 ALA A C 1
ATOM 742 O O . ALA A 1 107 ? -8.464 1.775 12.240 1.00 95.50 107 ALA A O 1
ATOM 743 N N . ARG A 1 108 ? -8.328 3.958 12.733 1.00 95.38 108 ARG A N 1
ATOM 744 C CA . ARG A 1 108 ? -9.323 4.355 11.731 1.00 95.38 108 ARG A CA 1
ATOM 745 C C . ARG A 1 108 ? -8.810 4.086 10.312 1.00 95.38 108 ARG A C 1
ATOM 747 O O . ARG A 1 108 ? -9.593 3.660 9.463 1.0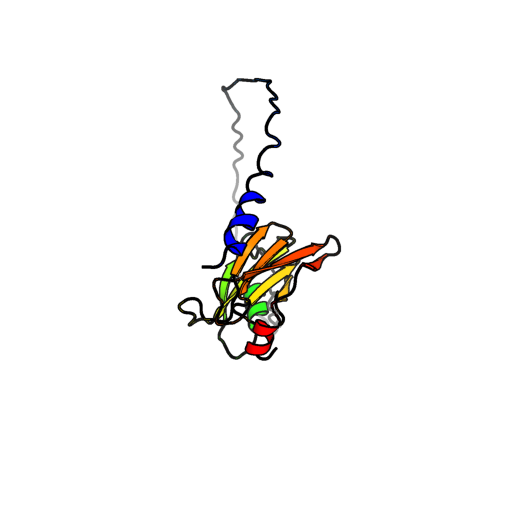0 95.38 108 ARG A O 1
ATOM 754 N N . PHE A 1 109 ? -7.516 4.308 10.096 1.00 97.69 109 PHE A N 1
ATOM 755 C CA . PHE A 1 109 ? -6.777 3.991 8.884 1.00 97.69 109 PHE A CA 1
ATOM 756 C C . PHE A 1 109 ? -5.437 3.374 9.266 1.00 97.69 109 PHE A C 1
ATOM 758 O O . PHE A 1 109 ? -4.781 3.856 10.189 1.00 97.69 109 PHE A O 1
ATOM 765 N N . SER A 1 110 ? -5.036 2.335 8.554 1.00 97.94 110 SER A N 1
ATOM 766 C CA . SER A 1 110 ? -3.723 1.719 8.696 1.00 97.94 110 SER A CA 1
ATOM 767 C C . SER A 1 110 ? -3.339 1.014 7.398 1.00 97.94 110 SER A C 1
ATOM 769 O O . SER A 1 110 ? -4.150 0.918 6.473 1.00 97.94 110 SER A O 1
ATOM 771 N N . TRP A 1 111 ? -2.098 0.561 7.280 1.00 98.06 111 TRP A N 1
ATOM 772 C CA . TRP A 1 111 ? -1.609 -0.097 6.075 1.00 98.06 111 TRP A CA 1
ATOM 773 C C . TRP A 1 111 ? -0.601 -1.199 6.386 1.00 98.06 111 TRP A C 1
ATOM 775 O O . TRP A 1 111 ? 0.003 -1.225 7.457 1.00 98.06 111 TRP A O 1
ATOM 785 N N . ALA A 1 112 ? -0.419 -2.098 5.426 1.00 97.81 112 ALA A N 1
ATOM 786 C CA . ALA A 1 112 ? 0.658 -3.079 5.419 1.00 97.81 112 ALA A CA 1
ATOM 787 C C . ALA A 1 112 ? 1.197 -3.243 3.996 1.00 97.81 112 ALA A C 1
ATOM 789 O O . ALA A 1 112 ? 0.416 -3.257 3.043 1.00 97.81 112 ALA A O 1
ATOM 790 N N . SER A 1 113 ? 2.511 -3.361 3.833 1.00 95.81 113 SER A N 1
ATOM 791 C CA . SER A 1 113 ? 3.113 -3.853 2.599 1.00 95.81 113 SER A CA 1
ATOM 792 C C . SER A 1 113 ? 3.240 -5.369 2.662 1.00 95.81 113 SER A C 1
ATOM 794 O O . SER A 1 113 ? 3.541 -5.954 3.703 1.00 95.81 113 SER A O 1
ATOM 796 N N . ALA A 1 114 ? 3.005 -6.003 1.523 1.00 95.06 114 ALA A N 1
ATOM 797 C CA . ALA A 1 114 ? 3.201 -7.420 1.321 1.00 95.06 114 ALA A CA 1
ATOM 798 C C . ALA A 1 114 ? 4.166 -7.644 0.160 1.00 95.06 114 ALA A C 1
ATOM 800 O O . ALA A 1 114 ? 4.086 -6.969 -0.872 1.00 95.06 114 ALA A O 1
ATOM 801 N N . VAL A 1 115 ? 5.056 -8.614 0.338 1.00 94.69 115 VAL A N 1
ATOM 802 C CA . VAL A 1 115 ? 6.080 -9.015 -0.630 1.00 94.69 115 VAL A CA 1
ATOM 803 C C . VAL A 1 115 ? 6.100 -10.539 -0.752 1.00 94.69 115 VAL A C 1
ATOM 805 O O . VAL A 1 115 ? 5.662 -11.219 0.180 1.00 94.69 115 VAL A O 1
ATOM 808 N N . PRO A 1 116 ? 6.609 -11.109 -1.856 1.00 93.75 116 PRO A N 1
ATOM 809 C CA . PRO A 1 116 ? 6.821 -12.549 -1.950 1.00 93.75 116 PRO A CA 1
ATOM 810 C C . PRO A 1 116 ? 7.703 -13.077 -0.803 1.00 93.75 116 PRO A C 1
ATOM 812 O O . PRO A 1 116 ? 8.659 -12.420 -0.391 1.00 93.75 116 PRO A O 1
ATOM 815 N N . GLU A 1 117 ? 7.447 -14.276 -0.281 1.00 92.06 117 GLU A N 1
ATOM 816 C CA . GLU A 1 117 ? 8.216 -14.848 0.834 1.00 92.06 117 GLU A CA 1
ATOM 817 C C . GLU A 1 117 ? 9.714 -14.940 0.519 1.00 92.06 117 GLU A C 1
ATOM 819 O O . GLU A 1 117 ? 10.562 -14.639 1.368 1.00 92.06 117 GLU A O 1
ATOM 824 N N . ASN A 1 118 ? 10.019 -15.286 -0.732 1.00 88.19 118 ASN A N 1
ATOM 825 C CA . ASN A 1 118 ? 11.354 -15.400 -1.308 1.00 88.19 118 ASN A CA 1
ATOM 826 C C . ASN A 1 118 ? 11.878 -14.089 -1.925 1.00 88.19 118 ASN A C 1
ATOM 828 O O . ASN A 1 118 ? 12.872 -14.115 -2.655 1.00 88.19 118 ASN A O 1
ATOM 832 N N . ALA A 1 119 ? 11.232 -12.954 -1.644 1.00 86.38 119 ALA A N 1
ATOM 833 C CA . ALA A 1 119 ? 11.688 -11.637 -2.061 1.00 86.38 119 ALA A CA 1
ATOM 834 C C . ALA A 1 119 ? 13.126 -11.375 -1.585 1.00 86.38 119 ALA A C 1
ATOM 836 O O . ALA A 1 119 ? 13.430 -11.422 -0.390 1.00 86.38 119 ALA A O 1
ATOM 837 N N . ALA A 1 120 ? 14.010 -11.077 -2.536 1.00 77.88 120 ALA A N 1
ATOM 838 C CA . ALA A 1 120 ? 15.378 -10.648 -2.287 1.00 77.88 120 ALA A CA 1
ATOM 839 C C . ALA A 1 120 ? 15.727 -9.489 -3.232 1.00 77.88 120 ALA A C 1
ATOM 841 O O . ALA A 1 120 ? 15.459 -9.555 -4.431 1.00 77.88 120 ALA A O 1
ATOM 842 N N . GLY A 1 121 ? 16.341 -8.428 -2.706 1.00 72.75 121 GLY A N 1
ATOM 843 C CA . GLY A 1 121 ? 16.690 -7.238 -3.493 1.00 72.75 121 GLY A CA 1
ATOM 844 C C . GLY A 1 121 ? 15.562 -6.205 -3.539 1.00 72.75 121 GLY A C 1
ATOM 845 O O . GLY A 1 121 ? 14.907 -5.996 -2.532 1.00 72.75 121 GLY A O 1
ATOM 846 N N . ARG A 1 122 ? 15.373 -5.504 -4.665 1.00 68.81 122 ARG A N 1
ATOM 847 C CA . ARG A 1 122 ? 14.299 -4.497 -4.844 1.00 68.81 122 ARG A CA 1
ATOM 848 C C . ARG A 1 122 ? 13.396 -4.783 -6.054 1.00 68.81 122 ARG A C 1
ATOM 850 O O . ARG A 1 122 ? 12.627 -3.919 -6.461 1.00 68.81 122 ARG A O 1
ATOM 857 N N . ASP A 1 123 ? 13.536 -5.962 -6.663 1.00 75.38 123 ASP A N 1
ATOM 858 C CA . ASP A 1 123 ? 12.931 -6.295 -7.964 1.00 75.38 123 ASP A CA 1
ATOM 859 C C . ASP A 1 123 ? 11.685 -7.176 -7.875 1.00 75.38 123 ASP A C 1
ATOM 861 O O . ASP A 1 123 ? 11.199 -7.679 -8.886 1.00 75.38 123 ASP A O 1
ATOM 865 N N . TYR A 1 124 ? 11.147 -7.350 -6.675 1.00 85.38 124 TYR A N 1
ATOM 866 C CA . TYR A 1 124 ? 9.907 -8.077 -6.473 1.00 85.38 124 TYR A CA 1
ATOM 867 C C . TYR A 1 124 ? 8.691 -7.147 -6.586 1.00 85.38 124 TYR A C 1
ATOM 869 O O . TYR A 1 124 ? 8.786 -5.944 -6.320 1.00 85.38 124 TYR A O 1
ATOM 877 N N . PRO A 1 125 ? 7.530 -7.684 -6.992 1.00 90.00 125 PRO A N 1
ATOM 878 C CA . PRO A 1 125 ? 6.280 -6.955 -6.877 1.00 90.00 125 PRO A CA 1
ATOM 879 C C . PRO A 1 125 ? 5.952 -6.724 -5.400 1.00 90.00 125 PRO A C 1
ATOM 881 O O . PRO A 1 125 ? 6.113 -7.619 -4.572 1.00 90.00 125 PRO A O 1
ATOM 884 N N . THR A 1 126 ? 5.444 -5.538 -5.088 1.00 93.00 126 THR A N 1
ATOM 885 C CA . THR A 1 126 ? 4.970 -5.187 -3.749 1.00 93.00 126 THR A CA 1
ATOM 886 C C . THR A 1 126 ? 3.479 -4.894 -3.835 1.00 93.00 126 THR A C 1
ATOM 888 O O . THR A 1 126 ? 3.006 -4.266 -4.786 1.00 93.00 126 THR A O 1
ATOM 891 N N . ALA A 1 127 ? 2.714 -5.331 -2.843 1.00 94.50 127 ALA A N 1
ATOM 892 C CA . ALA A 1 127 ? 1.336 -4.902 -2.662 1.00 94.50 127 ALA A CA 1
ATOM 893 C C . ALA A 1 127 ? 1.246 -4.022 -1.417 1.00 94.50 127 ALA A C 1
ATOM 895 O O . ALA A 1 127 ? 1.645 -4.438 -0.337 1.00 94.50 127 ALA A O 1
ATOM 896 N N . VAL A 1 128 ? 0.695 -2.817 -1.546 1.00 97.12 128 VAL A N 1
ATOM 897 C CA . VAL A 1 128 ? 0.349 -1.984 -0.386 1.00 97.12 128 VAL A CA 1
ATOM 898 C C . VAL A 1 128 ? -1.135 -2.174 -0.097 1.00 97.12 128 VAL A C 1
ATOM 900 O O . VAL A 1 128 ? -1.983 -1.830 -0.919 1.00 97.12 128 VAL A O 1
ATOM 903 N N . LEU A 1 129 ? -1.447 -2.753 1.056 1.00 96.88 129 LEU A N 1
ATOM 904 C CA . LEU A 1 129 ? -2.793 -3.016 1.547 1.00 96.88 129 LEU A CA 1
ATOM 905 C C . LEU A 1 129 ? -3.216 -1.883 2.481 1.00 96.88 129 LEU A C 1
ATOM 907 O O . LEU A 1 129 ? -2.531 -1.577 3.452 1.00 96.88 129 LEU A O 1
ATOM 911 N N . LEU A 1 130 ? -4.356 -1.270 2.191 1.00 97.69 130 LEU A N 1
ATOM 912 C CA . LEU A 1 130 ? -4.916 -0.144 2.926 1.00 97.69 130 LEU A CA 1
ATOM 913 C C . LEU A 1 130 ? -6.133 -0.612 3.718 1.00 97.69 130 LEU A C 1
ATOM 915 O O . LEU A 1 130 ? -7.083 -1.125 3.125 1.00 97.69 130 LEU A O 1
ATOM 919 N N . PHE A 1 131 ? -6.121 -0.414 5.033 1.00 97.44 131 PHE A N 1
ATOM 920 C CA . PHE A 1 131 ? -7.143 -0.899 5.952 1.00 97.44 131 PHE A CA 1
ATOM 921 C C . PHE A 1 131 ? -7.961 0.247 6.533 1.00 97.44 131 PHE A C 1
ATOM 923 O O . PHE A 1 131 ? -7.423 1.224 7.052 1.00 97.44 131 PHE A O 1
ATOM 930 N N . VAL A 1 132 ? -9.283 0.101 6.504 1.00 96.44 132 VAL A N 1
ATOM 931 C CA . VAL A 1 132 ? -10.217 1.018 7.164 1.00 96.44 132 VAL A CA 1
ATOM 932 C C . VAL A 1 132 ? -10.835 0.321 8.368 1.00 96.44 132 VAL A C 1
ATOM 934 O O . VAL A 1 132 ? -11.433 -0.753 8.232 1.00 96.44 132 VAL A O 1
ATOM 937 N N . LYS A 1 133 ? -10.694 0.950 9.543 1.00 94.00 133 LYS A N 1
ATOM 938 C CA . LYS A 1 133 ? -11.167 0.441 10.844 1.00 94.00 133 LYS A CA 1
ATOM 939 C C . LYS A 1 133 ? -10.687 -0.986 11.136 1.00 94.00 133 LYS A C 1
ATOM 941 O O . LYS A 1 133 ? -11.475 -1.800 11.605 1.00 94.00 133 LYS A O 1
ATOM 946 N N . GLY A 1 134 ? -9.456 -1.316 10.742 1.00 90.00 134 GLY A N 1
ATOM 947 C CA . GLY A 1 134 ? -8.871 -2.639 10.973 1.00 90.00 134 GLY A CA 1
ATOM 948 C C . GLY A 1 134 ? -9.538 -3.814 10.249 1.00 90.00 134 GLY A C 1
ATOM 949 O O . GLY A 1 134 ? -9.206 -4.956 10.530 1.00 90.00 134 GLY A O 1
ATOM 950 N N . ILE A 1 135 ? -10.505 -3.583 9.355 1.00 87.00 135 ILE A N 1
ATOM 951 C CA . ILE A 1 135 ? -11.315 -4.671 8.776 1.00 87.00 135 ILE A CA 1
ATOM 952 C C . ILE A 1 135 ? -11.247 -4.664 7.256 1.00 87.00 135 ILE A C 1
ATOM 954 O O . ILE A 1 135 ? -10.972 -5.687 6.635 1.00 87.00 135 ILE A O 1
ATOM 958 N N . SER A 1 136 ? -11.555 -3.525 6.640 1.00 80.31 136 SER A N 1
ATOM 959 C CA . SER A 1 136 ? -11.721 -3.462 5.188 1.00 80.31 136 SER A CA 1
ATOM 960 C C . SER A 1 136 ? -10.390 -3.166 4.527 1.00 80.31 136 SER A C 1
ATOM 962 O O . SER A 1 136 ? -9.903 -2.047 4.659 1.00 80.31 136 SER A O 1
ATOM 964 N N . ALA A 1 137 ? -9.834 -4.148 3.821 1.00 87.88 137 ALA A N 1
ATOM 965 C CA . ALA A 1 137 ? -8.597 -4.001 3.068 1.00 87.88 137 ALA A CA 1
ATOM 966 C C . ALA A 1 137 ? -8.865 -3.666 1.593 1.00 87.88 137 ALA A C 1
ATOM 968 O O . ALA A 1 137 ? -9.782 -4.212 0.974 1.00 87.88 137 ALA A O 1
ATOM 969 N N . ARG A 1 138 ? -8.028 -2.810 1.007 1.00 92.94 138 ARG A N 1
ATOM 970 C CA . ARG A 1 138 ? -7.959 -2.554 -0.436 1.00 92.94 138 ARG A CA 1
ATOM 971 C C . ARG A 1 138 ? -6.502 -2.442 -0.864 1.00 92.94 138 ARG A C 1
ATOM 973 O O . ARG A 1 138 ? -5.728 -1.776 -0.189 1.00 92.94 138 ARG A O 1
ATOM 980 N N . ALA A 1 139 ? -6.139 -3.033 -1.998 1.00 93.75 139 ALA A N 1
ATOM 981 C CA . ALA A 1 139 ? -4.826 -2.796 -2.588 1.00 93.75 139 ALA A CA 1
ATOM 982 C C . ALA A 1 139 ? -4.729 -1.362 -3.145 1.00 93.75 139 ALA A C 1
ATOM 984 O O . ALA A 1 139 ? -5.667 -0.866 -3.775 1.00 93.75 139 ALA A O 1
ATOM 985 N N . ALA A 1 140 ? -3.602 -0.696 -2.901 1.00 94.75 140 ALA A N 1
ATOM 986 C CA . ALA A 1 140 ? -3.319 0.649 -3.390 1.00 94.75 140 ALA A CA 1
ATOM 987 C C . ALA A 1 140 ? -3.328 0.686 -4.928 1.00 94.75 140 ALA A C 1
ATOM 989 O O . ALA A 1 140 ? -4.064 1.461 -5.534 1.00 94.75 140 ALA A O 1
ATOM 990 N N . ALA A 1 141 ? -2.595 -0.232 -5.557 1.00 92.50 141 ALA A N 1
ATOM 991 C CA . ALA A 1 141 ? -2.648 -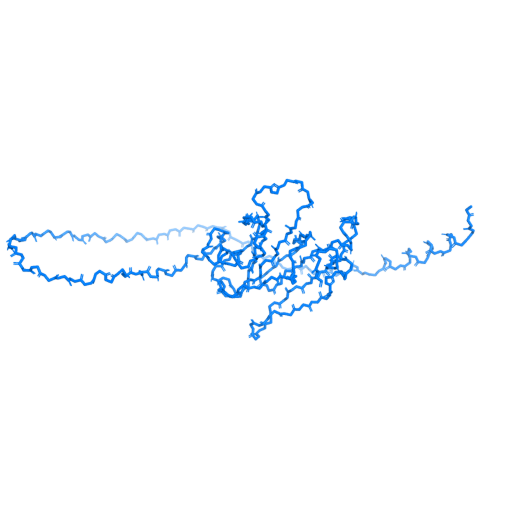0.475 -6.992 1.00 92.50 141 ALA A CA 1
ATOM 992 C C . ALA A 1 141 ? -3.560 -1.669 -7.314 1.00 92.50 141 ALA A C 1
ATOM 994 O O . ALA A 1 141 ? -3.745 -2.574 -6.502 1.00 92.50 141 ALA A O 1
ATOM 995 N N . LYS A 1 142 ? -4.101 -1.698 -8.538 1.00 86.38 142 LYS A N 1
ATOM 996 C CA . LYS A 1 142 ? -4.924 -2.816 -9.039 1.00 86.38 142 LYS A CA 1
ATOM 997 C C . LYS A 1 142 ? -4.159 -4.145 -9.067 1.00 86.38 142 LYS A C 1
ATOM 999 O O . LYS A 1 142 ? -4.773 -5.200 -8.960 1.00 86.38 142 LYS A O 1
ATOM 1004 N N . CYS A 1 143 ? -2.844 -4.074 -9.224 1.00 88.25 143 CYS A N 1
ATOM 1005 C CA . CYS A 1 143 ? -1.953 -5.215 -9.320 1.00 88.25 143 CYS A CA 1
ATOM 1006 C C . CYS A 1 143 ? -0.722 -4.981 -8.464 1.00 88.25 143 CYS A C 1
ATOM 1008 O O . CYS A 1 143 ? -0.337 -3.832 -8.232 1.00 88.25 143 CYS A O 1
ATOM 1010 N N . ALA A 1 144 ? -0.096 -6.069 -8.026 1.00 90.00 144 ALA A N 1
ATOM 1011 C CA . ALA A 1 144 ? 1.167 -5.974 -7.325 1.00 90.00 144 ALA A CA 1
ATOM 1012 C C . ALA A 1 144 ? 2.251 -5.517 -8.306 1.00 90.00 144 ALA A C 1
ATOM 1014 O O . ALA A 1 144 ? 2.529 -6.168 -9.312 1.00 90.00 144 ALA A O 1
ATOM 1015 N N . VAL A 1 145 ? 2.840 -4.367 -8.011 1.00 92.12 145 VAL A N 1
ATOM 1016 C CA . VAL A 1 145 ? 3.892 -3.741 -8.807 1.00 92.12 145 VAL A CA 1
ATOM 1017 C C . VAL A 1 145 ? 4.983 -3.261 -7.858 1.00 92.12 145 VAL A C 1
ATOM 1019 O O . VAL A 1 145 ? 4.692 -2.971 -6.695 1.00 92.12 145 VAL A O 1
ATOM 1022 N N . PRO A 1 146 ? 6.241 -3.163 -8.309 1.00 92.44 146 PRO A N 1
ATOM 1023 C CA . PRO A 1 146 ? 7.303 -2.591 -7.494 1.00 92.44 146 PRO A CA 1
ATOM 1024 C C . PRO A 1 146 ? 6.876 -1.226 -6.951 1.00 92.44 146 PRO A C 1
ATOM 1026 O O . PRO A 1 146 ? 6.483 -0.342 -7.714 1.00 92.44 146 PRO A O 1
ATOM 1029 N N . SER A 1 147 ? 6.888 -1.079 -5.631 1.00 93.69 147 SER A N 1
ATOM 1030 C CA . SER A 1 147 ? 6.434 0.126 -4.943 1.00 93.69 147 SER A CA 1
ATOM 1031 C C . SER A 1 147 ? 6.991 0.168 -3.524 1.00 93.69 147 SER A C 1
ATOM 1033 O O . SER A 1 147 ? 7.390 -0.859 -2.976 1.00 93.69 147 SER A O 1
ATOM 1035 N N . GLU A 1 148 ? 7.030 1.358 -2.936 1.00 93.69 148 GLU A N 1
ATOM 1036 C CA . GLU A 1 148 ? 7.402 1.553 -1.534 1.00 93.69 148 GLU A CA 1
ATOM 1037 C C . GLU A 1 148 ? 6.522 2.633 -0.906 1.00 93.69 148 GLU A C 1
ATOM 1039 O O . GLU A 1 148 ? 6.118 3.585 -1.579 1.00 93.69 148 GLU A O 1
ATOM 1044 N N . VAL A 1 149 ? 6.232 2.510 0.386 1.00 97.06 149 VAL A N 1
ATOM 1045 C CA . VAL A 1 149 ? 5.598 3.597 1.136 1.00 97.06 149 VAL A CA 1
ATOM 1046 C C . VAL A 1 149 ? 6.674 4.602 1.527 1.00 97.06 149 VAL A C 1
ATOM 1048 O O . VAL A 1 149 ? 7.658 4.245 2.166 1.00 97.06 149 VAL A O 1
ATOM 1051 N N . THR A 1 150 ? 6.497 5.864 1.139 1.00 97.25 150 THR A N 1
ATOM 1052 C CA . THR A 1 150 ? 7.463 6.938 1.434 1.00 97.25 150 THR A CA 1
ATOM 1053 C C . THR A 1 150 ? 7.027 7.839 2.576 1.00 97.25 150 THR A C 1
ATOM 1055 O O . THR A 1 150 ? 7.857 8.516 3.173 1.00 97.25 150 THR A O 1
ATOM 1058 N N . ASP A 1 151 ? 5.725 7.893 2.846 1.00 98.06 151 ASP A N 1
ATOM 1059 C CA . ASP A 1 151 ? 5.158 8.665 3.945 1.00 98.06 151 ASP A CA 1
ATOM 1060 C C . ASP A 1 151 ? 3.824 8.051 4.373 1.00 98.06 151 ASP A C 1
ATOM 1062 O O . ASP A 1 151 ? 3.079 7.514 3.548 1.00 98.06 151 ASP A O 1
ATOM 1066 N N . SER A 1 152 ? 3.510 8.127 5.662 1.00 98.00 152 SER A N 1
ATOM 1067 C CA . SER A 1 152 ? 2.208 7.713 6.172 1.00 98.00 152 SER A CA 1
ATOM 1068 C C . SER A 1 152 ? 1.859 8.413 7.478 1.00 98.00 152 SER A C 1
ATOM 1070 O O . SER A 1 152 ? 2.719 8.772 8.279 1.00 98.00 152 SER A O 1
ATOM 1072 N N . ASN A 1 153 ? 0.563 8.591 7.703 1.00 96.81 153 ASN A N 1
ATOM 1073 C CA . ASN A 1 153 ? 0.011 9.108 8.947 1.00 96.81 153 ASN A CA 1
ATOM 1074 C C . ASN A 1 153 ? -1.352 8.452 9.230 1.00 96.81 153 ASN A C 1
ATOM 1076 O O . ASN A 1 153 ? -1.754 7.498 8.565 1.00 96.81 153 ASN A O 1
ATOM 1080 N N . ALA A 1 154 ? -2.081 8.969 10.221 1.00 96.00 154 ALA A N 1
ATOM 1081 C CA . ALA A 1 154 ? -3.368 8.424 10.656 1.00 96.00 154 ALA A CA 1
ATOM 1082 C C . ALA A 1 154 ? -4.500 8.505 9.608 1.00 96.00 154 ALA A C 1
ATOM 1084 O O . ALA A 1 154 ? -5.575 7.945 9.827 1.00 96.00 154 ALA A O 1
ATOM 1085 N N . ASN A 1 155 ? -4.296 9.215 8.496 1.00 97.44 155 ASN A N 1
ATOM 1086 C CA . ASN A 1 155 ? -5.310 9.468 7.476 1.00 97.44 155 ASN A CA 1
ATOM 1087 C C . ASN A 1 155 ? -4.813 9.276 6.042 1.00 97.44 155 ASN A C 1
ATOM 1089 O O . ASN A 1 155 ? -5.654 9.197 5.151 1.00 97.44 155 ASN A O 1
ATOM 1093 N N . SER A 1 156 ? -3.506 9.211 5.789 1.00 97.88 156 SER A N 1
ATOM 1094 C CA . SER A 1 156 ? -2.981 9.044 4.436 1.00 97.88 156 SER A CA 1
ATOM 1095 C C . SER A 1 156 ? -1.744 8.158 4.366 1.00 97.88 156 SER A C 1
ATOM 1097 O O . SER A 1 156 ? -0.971 8.065 5.317 1.00 97.88 156 SER A O 1
ATOM 1099 N N . VAL A 1 157 ? -1.554 7.538 3.204 1.00 98.56 157 VAL A N 1
ATOM 1100 C CA . VAL A 1 157 ? -0.364 6.768 2.832 1.00 98.56 157 VAL A CA 1
ATOM 1101 C C . VAL A 1 157 ? 0.080 7.231 1.454 1.00 98.56 157 VAL A C 1
ATOM 1103 O O . VAL A 1 157 ? -0.712 7.214 0.513 1.00 98.56 157 VAL A O 1
ATOM 1106 N N . THR A 1 158 ? 1.339 7.626 1.331 1.00 98.62 158 THR A N 1
ATOM 1107 C CA . THR A 1 158 ? 1.963 7.994 0.061 1.00 98.62 158 THR A CA 1
ATOM 1108 C C . THR A 1 158 ? 2.822 6.835 -0.410 1.00 98.62 158 THR A C 1
ATOM 1110 O O . THR A 1 158 ? 3.770 6.439 0.269 1.00 98.62 158 THR A O 1
ATOM 1113 N N . VAL A 1 159 ? 2.490 6.301 -1.582 1.00 98.12 159 VAL A N 1
ATOM 1114 C CA . VAL A 1 159 ? 3.207 5.190 -2.208 1.00 98.12 159 VAL A CA 1
ATOM 1115 C C . VAL A 1 159 ? 3.957 5.713 -3.424 1.00 98.12 159 VAL A C 1
ATOM 1117 O O . VAL A 1 159 ? 3.362 6.328 -4.310 1.00 98.12 159 VAL A O 1
ATOM 1120 N N . ALA A 1 160 ? 5.258 5.460 -3.476 1.00 97.25 160 ALA A N 1
ATOM 1121 C CA . ALA A 1 160 ? 6.093 5.780 -4.616 1.00 97.25 160 ALA A CA 1
ATOM 1122 C C . ALA A 1 160 ? 6.169 4.585 -5.570 1.00 97.25 160 ALA A C 1
ATOM 1124 O O . ALA A 1 160 ? 6.553 3.478 -5.184 1.00 97.25 160 ALA A O 1
ATOM 1125 N N . TYR A 1 161 ? 5.839 4.832 -6.834 1.00 95.88 161 TYR A N 1
ATOM 1126 C CA . TYR A 1 161 ? 5.904 3.862 -7.922 1.00 95.88 161 TYR A CA 1
ATOM 1127 C C . TYR A 1 161 ? 6.971 4.289 -8.929 1.00 95.88 161 TYR A C 1
ATOM 1129 O O . TYR A 1 161 ? 6.992 5.460 -9.313 1.00 95.88 161 TYR A O 1
ATOM 1137 N N . PRO A 1 162 ? 7.843 3.390 -9.406 1.00 95.19 162 PRO A N 1
ATOM 1138 C CA . PRO A 1 162 ? 8.727 3.712 -10.513 1.00 95.19 162 PRO A CA 1
ATOM 1139 C C . PRO A 1 162 ? 7.909 3.942 -11.796 1.00 95.19 162 PRO A C 1
ATOM 1141 O O . PRO A 1 162 ? 6.829 3.379 -11.961 1.00 95.19 162 PRO A O 1
ATOM 1144 N N . ILE A 1 163 ? 8.401 4.763 -12.727 1.00 94.69 163 ILE A N 1
ATOM 1145 C CA . ILE A 1 163 ? 7.667 5.038 -13.983 1.00 94.69 163 ILE A CA 1
ATOM 1146 C C . ILE A 1 163 ? 7.516 3.763 -14.835 1.00 94.69 163 ILE A C 1
ATOM 1148 O O . ILE A 1 163 ? 6.474 3.534 -15.449 1.00 94.69 163 ILE A O 1
ATOM 1152 N N . THR A 1 164 ? 8.563 2.941 -14.856 1.00 92.50 164 THR A N 1
ATOM 1153 C CA . THR A 1 164 ? 8.656 1.637 -15.531 1.00 92.50 164 THR A CA 1
ATOM 1154 C C . THR A 1 164 ? 9.406 0.658 -14.626 1.00 92.50 164 THR A C 1
ATOM 1156 O O . THR A 1 164 ? 10.061 1.097 -13.673 1.00 92.50 164 THR A O 1
ATOM 1159 N N . PRO A 1 165 ? 9.372 -0.658 -14.897 1.00 87.56 165 PRO A N 1
ATOM 1160 C CA . PRO A 1 165 ? 10.192 -1.607 -14.157 1.00 87.56 165 PRO A CA 1
ATOM 1161 C C . PRO A 1 165 ? 11.694 -1.264 -14.166 1.00 87.56 165 PRO A C 1
ATOM 1163 O O . PRO A 1 165 ? 12.386 -1.474 -13.177 1.00 87.56 165 PRO A O 1
ATOM 1166 N N . GLU A 1 166 ? 12.200 -0.676 -15.246 1.00 88.25 166 GLU A N 1
ATOM 1167 C CA . GLU A 1 166 ? 13.621 -0.373 -15.415 1.00 88.25 166 GLU A CA 1
ATOM 1168 C C . GLU A 1 166 ? 14.022 0.981 -14.802 1.00 88.25 166 GLU A C 1
ATOM 1170 O O . GLU A 1 166 ? 15.161 1.160 -14.372 1.00 88.25 166 GLU A O 1
ATOM 1175 N N . GLN A 1 167 ? 13.104 1.951 -14.726 1.00 89.50 167 GLN A N 1
ATOM 1176 C CA . GLN A 1 167 ? 13.378 3.305 -14.218 1.00 89.50 167 GLN A CA 1
ATOM 1177 C C . GLN A 1 167 ? 13.099 3.434 -12.713 1.00 89.50 167 GLN A C 1
ATOM 1179 O O . GLN A 1 167 ? 12.261 4.226 -12.285 1.00 89.50 167 GLN A O 1
ATOM 1184 N N . ARG A 1 168 ? 13.826 2.670 -11.891 1.00 83.69 168 ARG A N 1
ATOM 1185 C CA . ARG A 1 168 ? 13.619 2.591 -10.429 1.00 83.69 168 ARG A CA 1
ATOM 1186 C C . ARG A 1 168 ? 13.873 3.897 -9.670 1.00 83.69 168 ARG A C 1
ATOM 1188 O O . ARG A 1 168 ? 13.206 4.156 -8.670 1.00 83.69 168 ARG A O 1
ATOM 1195 N N . ASP A 1 169 ? 14.810 4.713 -10.144 1.00 88.94 169 ASP A N 1
ATOM 1196 C CA . ASP A 1 169 ? 15.188 5.973 -9.487 1.00 88.94 169 ASP A CA 1
ATOM 1197 C C . ASP A 1 169 ? 14.233 7.130 -9.818 1.00 88.94 169 ASP A C 1
ATOM 1199 O O . ASP A 1 169 ? 14.271 8.183 -9.182 1.00 88.94 169 ASP A O 1
ATOM 1203 N N . MET A 1 170 ? 13.363 6.947 -10.815 1.00 93.38 170 MET A N 1
ATOM 1204 C CA . MET A 1 170 ? 12.353 7.924 -11.203 1.00 93.38 170 MET A CA 1
ATOM 1205 C C . MET A 1 170 ? 10.997 7.461 -10.696 1.00 93.38 170 MET A C 1
ATOM 1207 O O . MET A 1 170 ? 10.396 6.549 -11.265 1.00 93.38 170 MET A O 1
ATOM 1211 N N . LYS A 1 171 ? 10.517 8.100 -9.629 1.00 95.25 171 LYS A N 1
ATOM 1212 C CA . LYS A 1 171 ? 9.283 7.700 -8.954 1.00 95.25 171 LYS A CA 1
ATOM 1213 C C . LYS A 1 171 ? 8.180 8.740 -9.102 1.00 95.25 171 LYS A C 1
ATOM 1215 O O . LYS A 1 171 ? 8.435 9.943 -9.132 1.00 95.25 171 LYS A O 1
ATOM 1220 N N . VAL A 1 172 ? 6.952 8.246 -9.176 1.00 97.38 172 VAL A N 1
ATOM 1221 C CA . VAL A 1 172 ? 5.714 9.011 -9.063 1.00 97.38 172 VAL A CA 1
ATOM 1222 C C . VAL A 1 172 ? 5.084 8.655 -7.726 1.00 97.38 172 VAL A C 1
ATOM 1224 O O . VAL A 1 172 ? 4.882 7.478 -7.426 1.00 97.38 172 VAL A O 1
ATOM 1227 N N . ASN A 1 173 ? 4.774 9.675 -6.935 1.00 98.06 173 ASN A N 1
ATOM 1228 C CA . ASN A 1 173 ? 4.077 9.501 -5.670 1.00 98.06 173 ASN A CA 1
ATOM 1229 C C . ASN A 1 173 ? 2.571 9.526 -5.914 1.00 98.06 173 ASN A C 1
ATOM 1231 O O . ASN A 1 173 ? 2.067 10.428 -6.582 1.00 98.06 173 ASN A O 1
ATOM 1235 N N . VAL A 1 174 ? 1.874 8.548 -5.347 1.00 98.50 174 VAL A N 1
ATOM 1236 C CA . VAL A 1 174 ? 0.414 8.470 -5.330 1.00 98.50 174 VAL A CA 1
ATOM 1237 C C . VAL A 1 174 ? -0.031 8.427 -3.877 1.00 98.50 174 VAL A C 1
ATOM 1239 O O . VAL A 1 174 ? 0.427 7.577 -3.109 1.00 98.50 174 VAL A O 1
ATOM 1242 N N . THR A 1 175 ? -0.921 9.337 -3.499 1.00 98.56 175 THR A N 1
ATOM 1243 C CA . THR A 1 175 ? -1.380 9.482 -2.115 1.00 98.56 175 THR A CA 1
ATOM 1244 C C . THR A 1 175 ? -2.780 8.913 -1.965 1.00 98.56 175 THR A C 1
ATOM 1246 O O . THR A 1 175 ? -3.700 9.288 -2.688 1.00 98.56 175 THR A O 1
ATOM 1249 N N . TYR A 1 176 ? -2.955 8.025 -0.993 1.00 98.31 176 TYR A N 1
ATOM 1250 C CA . TYR A 1 176 ? -4.234 7.424 -0.639 1.00 98.31 176 TYR A CA 1
ATOM 1251 C C . TYR A 1 176 ? -4.702 8.008 0.686 1.00 98.31 176 TYR A C 1
ATOM 1253 O O . TYR A 1 176 ? -4.016 7.856 1.694 1.00 98.31 176 TYR A O 1
ATOM 1261 N N . THR A 1 177 ? -5.866 8.652 0.693 1.00 98.19 177 THR A N 1
ATOM 1262 C CA . THR A 1 177 ? -6.381 9.395 1.851 1.00 98.19 177 THR A CA 1
ATOM 1263 C C . THR A 1 177 ? -7.724 8.839 2.299 1.00 98.19 177 THR A C 1
ATOM 1265 O O . THR A 1 177 ? -8.658 8.724 1.506 1.00 98.19 177 THR A O 1
ATOM 1268 N N . LEU A 1 178 ? -7.849 8.528 3.587 1.00 98.00 178 LEU A N 1
ATOM 1269 C CA . LEU A 1 178 ? -9.115 8.177 4.209 1.00 98.00 178 LEU A CA 1
ATOM 1270 C C . LEU A 1 178 ? -9.970 9.433 4.412 1.00 98.00 178 LEU A C 1
ATOM 1272 O O . LEU A 1 178 ? -9.670 10.295 5.237 1.00 98.00 178 LEU A O 1
ATOM 1276 N N . THR A 1 179 ? -11.091 9.488 3.706 1.00 96.50 179 THR A N 1
ATOM 1277 C CA . THR A 1 179 ? -12.124 10.517 3.875 1.00 96.50 179 THR A CA 1
ATOM 1278 C C . THR A 1 179 ? -12.931 10.311 5.161 1.00 96.50 179 THR A C 1
ATOM 1280 O O . THR A 1 179 ? -12.996 9.211 5.722 1.00 96.50 179 THR A O 1
ATOM 1283 N N . ASP A 1 180 ? -13.633 11.353 5.606 1.00 94.81 180 ASP A N 1
ATOM 1284 C CA . ASP A 1 180 ? -14.550 11.278 6.754 1.00 94.81 180 ASP A CA 1
ATOM 1285 C C . ASP A 1 180 ? -15.758 10.372 6.533 1.00 94.81 180 ASP A C 1
ATOM 1287 O O . ASP A 1 180 ? -16.267 9.783 7.485 1.00 94.81 180 ASP A O 1
ATOM 1291 N N . ALA A 1 181 ? -16.135 10.148 5.275 1.00 93.81 181 ALA A N 1
ATOM 1292 C CA . ALA A 1 181 ? -17.138 9.157 4.904 1.00 93.81 181 ALA A CA 1
ATOM 1293 C C . ALA A 1 181 ? -16.651 7.701 5.070 1.00 93.81 181 ALA A C 1
ATOM 1295 O O . ALA A 1 181 ? -17.440 6.770 4.930 1.00 93.81 181 ALA A O 1
ATOM 1296 N N . GLY A 1 182 ? -15.364 7.479 5.365 1.00 92.50 182 GLY A N 1
ATOM 1297 C CA . GLY A 1 182 ? -14.774 6.145 5.485 1.00 92.50 182 GLY A CA 1
ATOM 1298 C C . GLY A 1 182 ? -14.348 5.522 4.153 1.00 92.50 182 GLY A C 1
ATOM 1299 O O . GLY A 1 182 ? -13.962 4.358 4.132 1.00 92.50 182 GLY A O 1
ATOM 1300 N N . SER A 1 183 ? -14.397 6.276 3.052 1.00 94.06 183 SER A N 1
ATOM 1301 C CA . SER A 1 183 ? -13.850 5.868 1.752 1.00 94.06 183 SER A CA 1
ATOM 1302 C C . SER A 1 183 ? -12.405 6.326 1.575 1.00 94.06 183 SER A C 1
ATOM 1304 O O . SER A 1 183 ? -12.010 7.349 2.132 1.00 94.06 183 SER A O 1
ATOM 1306 N N . ILE A 1 184 ? -11.634 5.603 0.766 1.00 96.19 184 ILE A N 1
ATOM 1307 C CA . ILE A 1 184 ? -10.278 5.997 0.372 1.00 96.19 184 ILE A CA 1
ATOM 1308 C C . ILE A 1 184 ? -10.351 6.744 -0.962 1.00 96.19 184 ILE A C 1
ATOM 1310 O O . ILE A 1 184 ? -10.915 6.229 -1.927 1.00 96.19 184 ILE A O 1
ATOM 1314 N N . THR A 1 185 ? -9.769 7.938 -1.020 1.00 97.06 185 THR A N 1
ATOM 1315 C CA . THR A 1 185 ? -9.522 8.683 -2.263 1.00 97.06 185 THR A CA 1
ATOM 1316 C C . THR A 1 185 ? -8.067 8.546 -2.677 1.00 97.06 185 THR A C 1
ATOM 1318 O O . THR A 1 185 ? -7.197 8.417 -1.821 1.00 97.06 185 THR A O 1
ATOM 1321 N N . GLN A 1 186 ? -7.811 8.612 -3.978 1.00 97.31 186 GLN A N 1
ATOM 1322 C CA . GLN A 1 186 ? -6.476 8.548 -4.564 1.00 97.31 186 GLN A CA 1
ATOM 1323 C C . GLN A 1 186 ? -6.152 9.894 -5.221 1.00 97.31 186 GLN A C 1
ATOM 1325 O O . GLN A 1 186 ? -6.990 10.430 -5.946 1.00 97.31 186 GLN A O 1
ATOM 1330 N N . ASP A 1 187 ? -4.959 10.420 -4.961 1.00 98.12 187 ASP A N 1
ATOM 1331 C CA . ASP A 1 187 ? -4.383 11.583 -5.635 1.00 98.12 187 ASP A CA 1
ATOM 1332 C C . ASP A 1 187 ? -3.119 11.167 -6.395 1.00 98.12 187 ASP A C 1
ATOM 1334 O O . ASP A 1 187 ? -2.204 10.569 -5.821 1.00 98.12 187 ASP A O 1
ATOM 1338 N N . GLY A 1 188 ? -3.092 11.460 -7.694 1.00 96.81 188 GLY A N 1
ATOM 1339 C CA . GLY A 1 188 ? -2.134 10.905 -8.648 1.00 96.81 188 GLY A CA 1
ATOM 1340 C C . GLY A 1 188 ? -2.542 9.533 -9.192 1.00 96.81 188 GLY A C 1
ATOM 1341 O O . GLY A 1 188 ? -3.492 8.905 -8.726 1.00 96.81 188 GLY A O 1
ATOM 1342 N N . ASP A 1 189 ? -1.799 9.060 -10.189 1.00 96.44 189 ASP A N 1
ATOM 1343 C CA . ASP A 1 189 ? -2.046 7.786 -10.862 1.00 96.44 189 ASP A CA 1
ATOM 1344 C C . ASP A 1 189 ? -0.800 6.907 -10.836 1.00 96.44 189 ASP A C 1
ATOM 1346 O O . ASP A 1 189 ? 0.324 7.381 -11.030 1.00 96.44 189 ASP A O 1
ATOM 1350 N N . VAL A 1 190 ? -1.009 5.601 -10.647 1.00 96.38 190 VAL A N 1
ATOM 1351 C CA . VAL A 1 190 ? 0.061 4.618 -10.839 1.00 96.38 190 VAL A CA 1
ATOM 1352 C C . VAL A 1 190 ? 0.495 4.676 -12.309 1.00 96.38 190 VAL A C 1
ATOM 1354 O O . VAL A 1 190 ? -0.371 4.627 -13.191 1.00 96.38 190 VAL A O 1
ATOM 1357 N N . PRO A 1 191 ? 1.803 4.785 -12.609 1.00 96.56 191 PRO A N 1
ATOM 1358 C CA . PRO A 1 191 ? 2.281 4.926 -13.977 1.00 96.56 191 PRO A CA 1
ATOM 1359 C C . PRO A 1 191 ? 1.739 3.830 -14.896 1.00 96.56 191 PRO A C 1
ATOM 1361 O O . PRO A 1 191 ? 1.960 2.642 -14.677 1.00 96.56 191 PRO A O 1
ATOM 1364 N N . LYS A 1 192 ? 1.051 4.236 -15.965 1.00 95.69 192 LYS A N 1
ATOM 1365 C CA . LYS A 1 192 ? 0.476 3.302 -16.938 1.00 95.69 192 LYS A CA 1
ATOM 1366 C C . LYS A 1 192 ? 1.505 2.315 -17.525 1.00 95.69 192 LYS A C 1
ATOM 1368 O O . LYS A 1 192 ? 1.182 1.134 -17.563 1.00 95.69 192 LYS A O 1
ATOM 1373 N N . PRO A 1 193 ? 2.734 2.728 -17.902 1.00 94.81 193 PRO A N 1
ATOM 1374 C CA . PRO A 1 193 ? 3.742 1.784 -18.390 1.00 94.81 193 PRO A CA 1
ATOM 1375 C C . PRO A 1 193 ? 4.113 0.701 -17.367 1.00 94.81 193 PRO A C 1
ATOM 1377 O O . PRO A 1 193 ? 4.417 -0.425 -17.749 1.00 94.81 193 PRO A O 1
ATOM 1380 N N . LEU A 1 194 ? 4.073 1.026 -16.069 1.00 94.25 194 LEU A N 1
ATOM 1381 C CA . LEU A 1 194 ? 4.310 0.061 -14.998 1.00 94.25 194 LEU A CA 1
ATOM 1382 C C . LEU A 1 194 ? 3.168 -0.958 -14.901 1.00 94.25 194 LEU A C 1
ATOM 1384 O O . LEU A 1 194 ? 3.431 -2.150 -14.769 1.00 94.25 194 LEU A O 1
ATOM 1388 N N . LEU A 1 195 ? 1.917 -0.492 -14.980 1.00 93.75 195 LEU A N 1
ATOM 1389 C CA . LEU A 1 195 ? 0.739 -1.364 -14.968 1.00 93.75 195 LEU A CA 1
ATOM 1390 C C . LEU A 1 195 ? 0.734 -2.305 -16.180 1.00 93.75 195 LEU A C 1
ATOM 1392 O O . LEU A 1 195 ? 0.610 -3.514 -16.000 1.00 93.75 195 LEU A O 1
ATOM 1396 N N . GLU A 1 196 ? 0.983 -1.769 -17.378 1.00 93.81 196 GLU A N 1
ATOM 1397 C CA . GLU A 1 196 ? 1.015 -2.550 -18.621 1.00 93.81 196 GLU A CA 1
ATOM 1398 C C . GLU A 1 196 ? 2.095 -3.639 -18.574 1.00 93.81 196 GLU A C 1
ATOM 1400 O O . GLU A 1 196 ? 1.844 -4.782 -18.959 1.00 93.81 196 GLU A O 1
ATOM 1405 N N . ALA A 1 197 ? 3.282 -3.319 -18.045 1.00 91.75 197 ALA A N 1
ATOM 1406 C CA . ALA A 1 197 ? 4.359 -4.291 -17.865 1.00 91.75 197 ALA A CA 1
ATOM 1407 C C . ALA A 1 197 ? 4.008 -5.405 -16.861 1.00 91.75 197 ALA A C 1
ATOM 1409 O O . ALA A 1 197 ? 4.527 -6.514 -16.975 1.00 91.75 197 ALA A O 1
ATOM 1410 N N . ALA A 1 198 ? 3.117 -5.129 -15.905 1.00 89.00 198 ALA A N 1
ATOM 1411 C CA . ALA A 1 198 ? 2.609 -6.104 -14.944 1.00 89.00 198 ALA A CA 1
ATOM 1412 C C . ALA A 1 198 ? 1.398 -6.907 -15.460 1.00 89.00 198 ALA A C 1
ATOM 1414 O O . ALA A 1 198 ? 0.881 -7.754 -14.735 1.00 89.00 198 ALA A O 1
ATOM 1415 N N . GLY A 1 199 ? 0.944 -6.671 -16.698 1.00 88.88 199 GLY A N 1
ATOM 1416 C CA . GLY A 1 199 ? -0.230 -7.343 -17.267 1.00 88.88 199 GLY A CA 1
ATOM 1417 C C . GLY A 1 199 ? -1.562 -6.745 -16.809 1.00 88.88 199 GLY A C 1
ATOM 1418 O O . GLY A 1 199 ? -2.579 -7.443 -16.788 1.00 88.88 199 GLY A O 1
ATOM 1419 N N . CYS A 1 200 ? -1.546 -5.463 -16.445 1.00 84.94 200 CYS A N 1
ATOM 1420 C CA . CYS A 1 200 ? -2.672 -4.696 -15.930 1.00 84.94 200 CYS A CA 1
ATOM 1421 C C . CYS A 1 200 ? -2.931 -3.448 -16.784 1.00 84.94 200 CYS A C 1
ATOM 1423 O O . CYS A 1 200 ? -4.081 -2.969 -16.691 1.00 84.94 200 CYS A O 1
#

Radius of gyration: 28.74 Å; chains: 1; bounding box: 54×76×80 Å

Organism: NCBI:txid3022769

Foldseek 3Di:
DDPPVPVVVVVPPPPPDDDDDDDDDDDDDDDDDDDDDDDDDDDDDDDDDDDDDDDDDDDPDPPPVPPVPDPDDWWADCPDPQNVVLVVPADPPADKGWDDWTQTLQQQKIWTKIWGPPDDDQQTFIWIWIDGNNHDTDTPDPHGFRWDFPDDDSFKTWIWAALASVRPVHTDIKMWGQDPVRDIDIDDDHRPNRVVVRVD

Secondary structure (DSSP, 8-state):
--GGGSSHHHHTSTT------------------------------------------------------PPPPPS--TTSHHHHHHHHTS-TTS-EEEEEE---TT-SEEEEEEEETT--SS-S-BEEEEEETTTEEEESSSS-BS-EEEEE-SSEEEEEEESSSS-TTSEEEEEEEE-TTSPEEEES---HHHHHHTT-